Protein AF-A0A926BDX4-F1 (afdb_monomer_lite)

Structure (mmCIF, N/CA/C/O backbone):
data_AF-A0A926BDX4-F1
#
_entry.id   AF-A0A926BDX4-F1
#
loop_
_atom_site.group_PDB
_atom_site.id
_atom_site.type_symbol
_atom_site.label_atom_id
_atom_site.label_alt_id
_atom_site.label_comp_id
_atom_site.label_asym_id
_atom_site.label_entity_id
_atom_site.label_seq_id
_atom_site.pdbx_PDB_ins_code
_atom_site.Cartn_x
_atom_site.Cartn_y
_atom_site.Cartn_z
_atom_site.occupancy
_atom_site.B_iso_or_equiv
_atom_site.auth_seq_id
_atom_site.auth_comp_id
_atom_site.auth_asym_id
_atom_site.auth_atom_id
_atom_site.pdbx_PDB_model_num
ATOM 1 N N . MET A 1 1 ? -42.728 -3.384 93.449 1.00 41.41 1 MET A N 1
ATOM 2 C CA . MET A 1 1 ? -43.850 -4.292 93.779 1.00 41.41 1 MET A CA 1
ATOM 3 C C . MET A 1 1 ? -44.654 -4.574 92.525 1.00 41.41 1 MET A C 1
ATOM 5 O O . MET A 1 1 ? -44.941 -3.649 91.774 1.00 41.41 1 MET A O 1
ATOM 9 N N . ASN A 1 2 ? -44.884 -5.856 92.262 1.00 43.78 2 ASN A N 1
ATOM 10 C CA . ASN A 1 2 ? -45.072 -6.422 90.931 1.00 43.78 2 ASN A CA 1
ATOM 11 C C . ASN A 1 2 ? -46.512 -6.230 90.415 1.00 43.78 2 ASN A C 1
ATOM 13 O O . ASN A 1 2 ? -47.463 -6.588 91.103 1.00 43.78 2 ASN A O 1
ATOM 17 N N . LYS A 1 3 ? -46.680 -5.626 89.233 1.00 53.75 3 LYS A N 1
ATOM 18 C CA . LYS A 1 3 ? -47.992 -5.243 88.667 1.00 53.75 3 LYS A CA 1
ATOM 19 C C . LYS A 1 3 ? -48.786 -6.449 88.152 1.00 53.75 3 LYS A C 1
ATOM 21 O O . LYS A 1 3 ? -50.012 -6.423 88.200 1.00 53.75 3 LYS A O 1
ATOM 26 N N . ASP A 1 4 ? -48.085 -7.515 87.779 1.00 55.66 4 ASP A N 1
ATOM 27 C CA . ASP A 1 4 ? -48.670 -8.806 87.398 1.00 55.66 4 ASP A CA 1
ATOM 28 C C . ASP A 1 4 ? -49.326 -9.508 88.593 1.00 55.66 4 ASP A C 1
ATOM 30 O O . ASP A 1 4 ? -50.316 -10.217 88.442 1.00 55.66 4 ASP A O 1
ATOM 34 N N . SER A 1 5 ? -48.853 -9.208 89.808 1.00 59.94 5 SER A N 1
ATOM 35 C CA . SER A 1 5 ? -49.383 -9.772 91.049 1.00 59.94 5 SER A CA 1
ATOM 36 C C . SER A 1 5 ? -50.842 -9.395 91.308 1.00 59.94 5 SER A C 1
ATOM 38 O O . SER A 1 5 ? -51.538 -10.179 91.935 1.00 59.94 5 SER A O 1
ATOM 40 N N . LYS A 1 6 ? -51.313 -8.225 90.843 1.00 63.16 6 LYS A N 1
ATOM 41 C CA . LYS A 1 6 ? -52.677 -7.735 91.121 1.00 63.16 6 LYS A CA 1
ATOM 42 C C . LYS A 1 6 ? -53.738 -8.276 90.159 1.00 63.16 6 LYS A C 1
ATOM 44 O O . LYS A 1 6 ? -54.860 -8.506 90.584 1.00 63.16 6 LYS A O 1
ATOM 49 N N . SER A 1 7 ? -53.400 -8.505 88.885 1.00 62.12 7 SER A N 1
ATOM 50 C CA . SER A 1 7 ? -54.329 -9.148 87.932 1.00 62.12 7 SER A CA 1
ATOM 51 C C . SER A 1 7 ? -54.558 -10.616 88.304 1.00 62.12 7 SER A C 1
ATOM 53 O O . SER A 1 7 ? -55.679 -11.114 88.271 1.00 62.12 7 SER A O 1
ATOM 55 N N . ILE A 1 8 ? -53.470 -11.291 88.696 1.00 68.00 8 ILE A N 1
ATOM 56 C CA . ILE A 1 8 ? -53.494 -12.654 89.236 1.00 68.00 8 ILE A CA 1
ATOM 57 C C . ILE A 1 8 ? -54.313 -12.689 90.535 1.00 68.00 8 ILE A C 1
ATOM 59 O O . ILE A 1 8 ? -55.028 -13.652 90.784 1.00 68.00 8 ILE A O 1
ATOM 63 N N . GLU A 1 9 ? -54.277 -11.615 91.328 1.00 72.94 9 GLU A N 1
ATOM 64 C CA . GLU A 1 9 ? -55.068 -11.484 92.551 1.00 72.94 9 GLU A CA 1
ATOM 65 C C . GLU A 1 9 ? -56.576 -11.338 92.285 1.00 72.94 9 GLU A C 1
ATOM 67 O O . GLU A 1 9 ? -57.343 -11.988 92.983 1.00 72.94 9 GLU A O 1
ATOM 72 N N . THR A 1 10 ? -57.019 -10.571 91.277 1.00 80.94 10 THR A N 1
ATOM 73 C CA . THR A 1 10 ? -58.453 -10.459 90.922 1.00 80.94 10 THR A CA 1
ATOM 74 C C . THR A 1 10 ? -59.032 -11.795 90.460 1.00 80.94 10 THR A C 1
ATOM 76 O O . THR A 1 10 ? -60.102 -12.191 90.922 1.00 80.94 10 THR A O 1
ATOM 79 N N . LEU A 1 11 ? -58.321 -12.502 89.574 1.00 80.69 11 LEU A N 1
ATOM 80 C CA . LEU A 1 11 ? -58.726 -13.831 89.106 1.00 80.69 11 LEU A CA 1
ATOM 81 C C . LEU A 1 11 ? -58.718 -14.837 90.260 1.00 80.69 11 LEU A C 1
ATOM 83 O O . LEU A 1 11 ? -59.715 -15.503 90.482 1.00 80.69 11 LEU A O 1
ATOM 87 N N . SER A 1 12 ? -57.678 -14.831 91.094 1.00 82.12 12 SER A N 1
ATOM 88 C CA . SER A 1 12 ? -57.632 -15.691 92.278 1.00 82.12 12 SER A CA 1
ATOM 89 C C . SER A 1 12 ? -58.748 -15.387 93.284 1.00 82.12 12 SER A C 1
ATOM 91 O O . SER A 1 12 ? -59.255 -16.300 93.925 1.00 82.12 12 SER A O 1
ATOM 93 N N . THR A 1 13 ? -59.167 -14.126 93.436 1.00 83.44 13 THR A N 1
ATOM 94 C CA . THR A 1 13 ? -60.315 -13.777 94.291 1.00 83.44 13 THR A CA 1
ATOM 95 C C . THR A 1 13 ? -61.655 -14.160 93.683 1.00 83.44 13 THR A C 1
ATOM 97 O O . THR A 1 13 ? -62.594 -14.412 94.432 1.00 83.44 13 THR A O 1
ATOM 100 N N . LEU A 1 14 ? -61.744 -14.217 92.353 1.00 83.62 14 LEU A N 1
ATOM 101 C CA . LEU A 1 14 ? -62.904 -14.755 91.651 1.00 83.62 14 LEU A CA 1
ATOM 102 C C . LEU A 1 14 ? -62.973 -16.276 91.831 1.00 83.62 14 LEU A C 1
ATOM 104 O O . LEU A 1 14 ? -64.026 -16.769 92.218 1.00 83.62 14 LEU A O 1
ATOM 108 N N . ASP A 1 15 ? -61.846 -16.977 91.693 1.00 85.88 15 ASP A N 1
ATOM 109 C CA . ASP A 1 15 ? -61.739 -18.420 91.948 1.00 85.88 15 ASP A CA 1
ATOM 110 C C . ASP A 1 15 ? -62.083 -18.759 93.415 1.00 85.88 15 ASP A C 1
ATOM 112 O O . ASP A 1 15 ? -62.778 -19.731 93.700 1.00 85.88 15 ASP A O 1
ATOM 116 N N . GLN A 1 16 ? -61.642 -17.930 94.372 1.00 83.81 16 GLN A N 1
ATOM 117 C CA . GLN A 1 16 ? -61.995 -18.066 95.795 1.00 83.81 16 GLN A CA 1
ATOM 118 C C . GLN A 1 16 ? -63.484 -17.792 96.059 1.00 83.81 16 GLN A C 1
ATOM 120 O O . GLN A 1 16 ? -64.082 -18.448 96.909 1.00 83.81 16 GLN A O 1
ATOM 125 N N . LEU A 1 17 ? -64.091 -16.835 95.347 1.00 84.56 17 LEU A N 1
ATOM 126 C CA . LEU A 1 17 ? -65.526 -16.549 95.443 1.00 84.56 17 LEU A CA 1
ATOM 127 C C . LEU A 1 17 ? -66.358 -17.709 94.885 1.00 84.56 17 LEU A C 1
ATOM 129 O O . LEU A 1 17 ? -67.375 -18.074 95.472 1.00 84.56 17 LEU A O 1
ATOM 133 N N . GLU A 1 18 ? -65.921 -18.283 93.766 1.00 80.75 18 GLU A N 1
ATOM 134 C CA . GLU A 1 18 ? -66.536 -19.452 93.141 1.00 80.75 18 GLU A CA 1
ATOM 135 C C . GLU A 1 18 ? -66.449 -20.674 94.064 1.00 80.75 18 GLU A C 1
ATOM 137 O O . GLU A 1 18 ? -67.475 -21.283 94.359 1.00 80.75 18 GLU A O 1
ATOM 142 N N . ALA A 1 19 ? -65.278 -20.948 94.648 1.00 84.19 19 ALA A N 1
ATOM 143 C CA . ALA A 1 19 ? -65.099 -22.026 95.622 1.00 84.19 19 ALA A CA 1
ATOM 144 C C . ALA A 1 19 ? -65.977 -21.855 96.881 1.00 84.19 19 ALA A C 1
ATOM 146 O O . ALA A 1 19 ? -66.565 -22.824 97.364 1.00 84.19 19 ALA A O 1
ATOM 147 N N . LEU A 1 20 ? -66.124 -20.624 97.394 1.00 81.75 20 LEU A N 1
ATOM 148 C CA . LEU A 1 20 ? -66.996 -20.320 98.538 1.00 81.75 20 LEU A CA 1
ATOM 149 C C . LEU A 1 20 ? -68.480 -20.594 98.224 1.00 81.75 20 LEU A C 1
ATOM 151 O O . LEU A 1 20 ? -69.236 -21.034 99.095 1.00 81.75 20 LEU A O 1
ATOM 155 N N . LEU A 1 21 ? -68.906 -20.339 96.983 1.00 75.94 21 LEU A N 1
ATOM 156 C CA . LEU A 1 21 ? -70.254 -20.656 96.509 1.00 75.94 21 LEU A CA 1
ATOM 157 C C . LEU A 1 21 ? -70.449 -22.167 96.318 1.00 75.94 21 LEU A C 1
ATOM 159 O O . LEU A 1 21 ? -71.492 -22.690 96.717 1.00 75.94 21 LEU A O 1
ATOM 163 N N . GLU A 1 22 ? -69.459 -22.871 95.767 1.00 78.06 22 GLU A N 1
ATOM 164 C CA . GLU A 1 22 ? -69.488 -24.327 95.572 1.00 78.06 22 GLU A CA 1
ATOM 165 C C . GLU A 1 22 ? -69.523 -25.114 96.895 1.00 78.06 22 GLU A C 1
ATOM 167 O O . GLU A 1 22 ? -70.214 -26.130 96.993 1.00 78.06 22 GLU A O 1
ATOM 172 N N . GLU A 1 23 ? -68.826 -24.649 97.937 1.00 74.06 23 GLU A N 1
ATOM 173 C CA . GLU A 1 23 ? -68.790 -25.306 99.254 1.00 74.06 23 GLU A CA 1
ATOM 174 C C . GLU A 1 23 ? -70.073 -25.067 100.084 1.00 74.06 23 GLU A C 1
ATOM 176 O O . GLU A 1 23 ? -70.343 -25.762 101.074 1.00 74.06 23 GLU A O 1
ATOM 181 N N . SER A 1 24 ? -70.917 -24.117 99.668 1.00 69.25 24 SER A N 1
ATOM 182 C CA . SER A 1 24 ? -72.140 -23.762 100.386 1.00 69.25 24 SER A CA 1
ATOM 183 C C . SER A 1 24 ? -73.206 -24.870 100.301 1.00 69.25 24 SER A C 1
ATOM 185 O O . SER A 1 24 ? -73.803 -25.155 99.263 1.00 69.25 24 SER A O 1
ATOM 187 N N . LYS A 1 25 ? -73.484 -25.526 101.436 1.00 66.94 25 LYS A N 1
ATOM 188 C CA . LYS A 1 25 ? -74.524 -26.565 101.524 1.00 66.94 25 LYS A CA 1
ATOM 189 C C . LYS A 1 25 ? -75.889 -25.943 101.847 1.00 66.94 25 LYS A C 1
ATOM 191 O O . LYS A 1 25 ? -75.989 -25.192 102.823 1.00 66.94 25 LYS A O 1
ATOM 196 N N . PRO A 1 26 ? -76.960 -26.268 101.099 1.00 59.84 26 PRO A N 1
ATOM 197 C CA . PRO A 1 26 ? -78.296 -25.778 101.409 1.00 59.84 26 PRO A CA 1
ATOM 198 C C . PRO A 1 26 ? -78.817 -26.437 102.689 1.00 59.84 26 PRO A C 1
ATOM 200 O O . PRO A 1 26 ? -78.861 -27.662 102.808 1.00 59.84 26 PRO A O 1
ATOM 203 N N . ILE A 1 27 ? -79.242 -25.621 103.650 1.00 56.84 27 ILE A N 1
ATOM 204 C CA . ILE A 1 27 ? -79.877 -26.066 104.890 1.00 56.84 27 ILE A CA 1
ATOM 205 C C . ILE A 1 27 ? -81.297 -25.493 104.897 1.00 56.84 27 ILE A C 1
ATOM 207 O O . ILE A 1 27 ? -81.491 -24.283 104.885 1.00 56.84 27 ILE A O 1
ATOM 211 N N . PHE A 1 28 ? -82.303 -26.376 104.871 1.00 53.31 28 PHE A N 1
ATOM 212 C CA . PHE A 1 28 ? -83.731 -26.017 104.810 1.00 53.31 28 PHE A CA 1
ATOM 213 C C . PHE A 1 28 ? -84.119 -25.083 103.644 1.00 53.31 28 PHE A C 1
ATOM 215 O O . PHE A 1 28 ? -84.976 -24.219 103.789 1.00 53.31 28 PHE A O 1
ATOM 222 N N . GLY A 1 29 ? -83.511 -25.269 102.467 1.00 60.84 29 GLY A N 1
ATOM 223 C CA . GLY A 1 29 ? -83.804 -24.475 101.263 1.00 60.84 29 GLY A CA 1
ATOM 224 C C . GLY A 1 29 ? -83.107 -23.111 101.217 1.00 60.84 29 GLY A C 1
ATOM 225 O O . GLY A 1 29 ? -83.274 -22.385 100.243 1.00 60.84 29 GLY A O 1
ATOM 226 N N . TRP A 1 30 ? -82.309 -22.787 102.239 1.00 55.56 30 TRP A N 1
ATOM 227 C CA . TRP A 1 30 ? -81.511 -21.568 102.324 1.00 55.56 30 TRP A CA 1
ATOM 228 C C . TRP A 1 30 ? -80.032 -21.955 102.295 1.00 55.56 30 TRP A C 1
ATOM 230 O O . TRP A 1 30 ? -79.589 -22.841 103.031 1.00 55.56 30 TRP A O 1
ATOM 240 N N . PHE A 1 31 ? -79.260 -21.330 101.411 1.00 64.31 31 PHE A N 1
ATOM 241 C CA . PHE A 1 31 ? -77.815 -21.533 101.373 1.00 64.31 31 PHE A CA 1
ATOM 242 C C . PHE A 1 31 ? -77.195 -20.891 102.607 1.00 64.31 31 PHE A C 1
ATOM 244 O O . PHE A 1 31 ? -77.466 -19.731 102.909 1.00 64.31 31 PHE A O 1
ATOM 251 N N . ARG A 1 32 ? -76.391 -21.663 103.340 1.00 63.44 32 ARG A N 1
ATOM 252 C CA . ARG A 1 32 ? -75.688 -21.173 104.522 1.00 63.44 32 ARG A CA 1
ATOM 253 C C . ARG A 1 32 ? -74.219 -21.002 104.156 1.00 63.44 32 ARG A C 1
ATOM 255 O O . ARG A 1 32 ? -73.460 -21.966 104.203 1.00 63.44 32 ARG 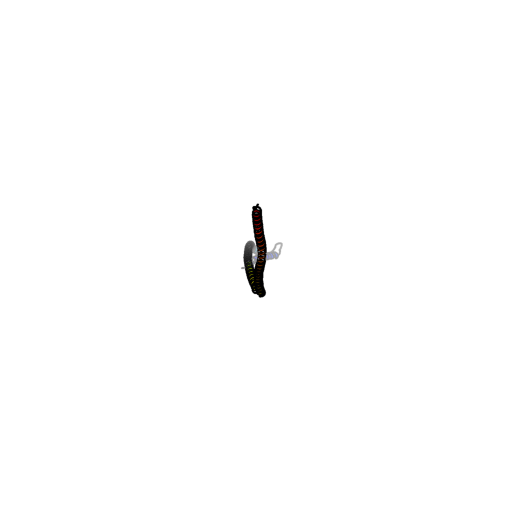A O 1
ATOM 262 N N . PHE A 1 33 ? -73.844 -19.793 103.766 1.00 71.94 33 PHE A N 1
ATOM 263 C CA . PHE A 1 33 ? -72.459 -19.408 103.512 1.00 71.94 33 PHE A CA 1
ATOM 264 C C . PHE A 1 33 ? -72.065 -18.249 104.423 1.00 71.94 33 PHE A C 1
ATOM 266 O O . PHE A 1 33 ? -72.899 -17.659 105.112 1.00 71.94 33 PHE A O 1
ATOM 273 N N . ASN A 1 34 ? -70.765 -17.978 104.489 1.00 79.50 34 ASN A N 1
ATOM 274 C CA . ASN A 1 34 ? -70.259 -16.828 105.210 1.00 79.50 34 ASN A CA 1
ATOM 275 C C . ASN A 1 34 ? -70.522 -15.576 104.365 1.00 79.50 34 ASN A C 1
ATOM 277 O O . ASN A 1 34 ? -69.720 -15.226 103.499 1.00 79.50 34 ASN A O 1
ATOM 281 N N . ASP A 1 35 ? -71.670 -14.936 104.599 1.00 77.25 35 ASP A N 1
ATOM 282 C CA . ASP A 1 35 ? -72.071 -13.709 103.907 1.00 77.25 35 ASP A CA 1
ATOM 283 C C . ASP A 1 35 ? -70.969 -12.642 103.988 1.00 77.25 35 ASP A C 1
ATOM 285 O O . ASP A 1 35 ? -70.705 -11.944 103.013 1.00 77.25 35 ASP A O 1
ATOM 289 N N . GLU A 1 36 ? -70.273 -12.547 105.124 1.00 78.56 36 GLU A N 1
ATOM 290 C CA . GLU A 1 36 ? -69.202 -11.574 105.341 1.00 78.56 36 GLU A CA 1
ATOM 291 C C . GLU A 1 36 ? -67.998 -11.835 104.423 1.00 78.56 36 GLU A C 1
ATOM 293 O O . GLU A 1 36 ? -67.508 -10.917 103.768 1.00 78.56 36 GLU A O 1
ATOM 298 N N . GLU A 1 37 ? -67.575 -13.092 104.282 1.00 81.25 37 GLU A N 1
ATOM 299 C CA . GLU A 1 37 ? -66.488 -13.502 103.382 1.00 81.25 37 GLU A CA 1
ATOM 300 C C . GLU A 1 37 ? -66.873 -13.382 101.901 1.00 81.25 37 GLU A C 1
ATOM 302 O O . GLU A 1 37 ? -66.088 -12.876 101.096 1.00 81.25 37 GLU A O 1
ATOM 307 N N . PHE A 1 38 ? -68.113 -13.736 101.552 1.00 83.62 38 PHE A N 1
ATOM 308 C CA . PHE A 1 38 ? -68.665 -13.552 100.210 1.00 83.62 38 PHE A CA 1
ATOM 309 C C . PHE A 1 38 ? -68.673 -12.072 99.808 1.00 83.62 38 PHE A C 1
ATOM 311 O O . PHE A 1 38 ? -68.133 -11.698 98.763 1.00 83.62 38 PHE A O 1
ATOM 318 N N . TYR A 1 39 ? -69.229 -11.199 100.656 1.00 84.75 39 TYR A N 1
ATOM 319 C CA . TYR A 1 39 ? -69.239 -9.760 100.404 1.00 84.75 39 TYR A CA 1
ATOM 320 C C . TYR A 1 39 ? -67.824 -9.179 100.381 1.00 84.75 39 TYR A C 1
ATOM 322 O O . TYR A 1 39 ? -67.559 -8.296 99.566 1.00 84.75 39 TYR A O 1
ATOM 330 N N . MET A 1 40 ? -66.897 -9.664 101.213 1.00 85.62 40 MET A N 1
ATOM 331 C CA . MET A 1 40 ? -65.489 -9.259 101.148 1.00 85.62 40 MET A CA 1
ATOM 332 C C . MET A 1 40 ? -64.846 -9.613 99.801 1.00 85.62 40 MET A C 1
ATOM 334 O O . MET A 1 40 ? -64.217 -8.742 99.198 1.00 85.62 40 MET A O 1
ATOM 338 N N . LEU A 1 41 ? -65.026 -10.838 99.299 1.00 86.94 41 LEU A N 1
ATOM 339 C CA . LEU A 1 41 ? -64.485 -11.281 98.008 1.00 86.94 41 LEU A CA 1
ATOM 340 C C . LEU A 1 41 ? -65.113 -10.518 96.830 1.00 86.94 41 LEU A C 1
ATOM 342 O O . LEU A 1 41 ? -64.385 -10.000 95.982 1.00 86.94 41 LEU A O 1
ATOM 346 N N . VAL A 1 42 ? -66.439 -10.334 96.818 1.00 86.56 42 VAL A N 1
ATOM 347 C CA . VAL A 1 42 ? -67.133 -9.501 95.816 1.00 86.56 42 VAL A CA 1
ATOM 348 C C . VAL A 1 42 ? -66.639 -8.055 95.861 1.00 86.56 42 VAL A C 1
ATOM 350 O O . VAL A 1 42 ? -66.377 -7.463 94.815 1.00 86.56 42 VAL A O 1
ATOM 353 N N . ASN A 1 43 ? -66.477 -7.471 97.051 1.00 86.31 43 ASN A N 1
ATOM 354 C CA . ASN A 1 43 ? -65.946 -6.115 97.199 1.00 86.31 43 ASN A CA 1
ATOM 355 C C . ASN A 1 43 ? -64.487 -6.022 96.744 1.00 86.31 43 ASN A C 1
ATOM 357 O O . ASN A 1 43 ? -64.111 -5.022 96.135 1.00 86.31 43 ASN A O 1
ATOM 361 N N . LYS A 1 44 ? -63.682 -7.064 96.978 1.00 86.12 44 LYS A N 1
ATOM 362 C CA . LYS A 1 44 ? -62.296 -7.146 96.511 1.00 86.12 44 LYS A CA 1
ATOM 363 C C . LYS A 1 44 ? -62.225 -7.195 94.982 1.00 86.12 44 LYS A C 1
ATOM 365 O O . LYS A 1 44 ? -61.515 -6.377 94.403 1.00 86.12 44 LYS A O 1
ATOM 370 N N . ILE A 1 45 ? -63.040 -8.031 94.332 1.00 87.88 45 ILE A N 1
ATOM 371 C CA . ILE A 1 45 ? -63.181 -8.075 92.865 1.00 87.88 45 ILE A CA 1
ATOM 372 C C . ILE A 1 45 ? -63.686 -6.731 92.334 1.00 87.88 45 ILE A C 1
ATOM 374 O O . ILE A 1 45 ? -63.139 -6.191 91.379 1.00 87.88 45 ILE A O 1
ATOM 378 N N . ARG A 1 46 ? -64.705 -6.137 92.964 1.00 85.44 46 ARG A N 1
ATOM 379 C CA . ARG A 1 46 ? -65.257 -4.834 92.559 1.00 85.44 46 ARG A CA 1
ATOM 380 C C . ARG A 1 46 ? -64.237 -3.704 92.689 1.00 85.44 46 ARG A C 1
ATOM 382 O O . ARG A 1 46 ? -64.284 -2.757 91.907 1.00 85.44 46 ARG A O 1
ATOM 389 N N . ALA A 1 47 ? -63.333 -3.798 93.662 1.00 86.00 47 ALA A N 1
ATOM 390 C CA . ALA A 1 47 ? -62.258 -2.841 93.864 1.00 86.00 47 ALA A CA 1
ATOM 391 C C . ALA A 1 47 ? -61.113 -3.018 92.853 1.00 86.00 47 ALA A C 1
ATOM 393 O O . ALA A 1 47 ? -60.549 -2.017 92.418 1.00 86.00 47 ALA A O 1
ATOM 394 N N . SER A 1 48 ? -60.775 -4.251 92.456 1.00 84.88 48 SER A N 1
ATOM 395 C CA . SER A 1 48 ? -59.626 -4.530 91.581 1.00 84.88 48 SER A CA 1
ATOM 396 C C . SER A 1 48 ? -59.967 -4.627 90.084 1.00 84.88 48 SER A C 1
ATOM 398 O O . SER A 1 48 ? -59.194 -4.158 89.249 1.00 84.88 48 SER A O 1
ATOM 400 N N . LEU A 1 49 ? -61.146 -5.137 89.714 1.00 86.25 49 LEU A N 1
ATOM 401 C CA . LEU A 1 49 ? -61.589 -5.326 88.323 1.00 86.25 49 LEU A CA 1
ATOM 402 C C . LEU A 1 49 ? -61.557 -4.045 87.457 1.00 86.25 49 LEU A C 1
ATOM 404 O O . LEU A 1 49 ? -61.105 -4.124 86.310 1.00 86.25 49 LEU A O 1
ATOM 408 N N . PRO A 1 50 ? -61.981 -2.854 87.938 1.00 88.06 50 PRO A N 1
ATOM 409 C CA . PRO A 1 50 ? -61.907 -1.626 87.142 1.00 88.06 50 PRO A CA 1
ATOM 410 C C . PRO A 1 50 ? -60.474 -1.271 86.741 1.00 88.06 50 PRO A C 1
ATOM 412 O O . PRO A 1 50 ? -60.234 -0.780 85.635 1.00 88.06 50 PRO A O 1
ATOM 415 N N . ASP A 1 51 ? -59.513 -1.524 87.627 1.00 86.56 51 ASP A N 1
ATOM 416 C CA . ASP A 1 51 ? -58.107 -1.262 87.352 1.00 86.56 51 ASP A CA 1
ATOM 417 C C . ASP A 1 51 ? -57.538 -2.269 86.351 1.00 86.56 51 ASP A C 1
ATOM 419 O O . ASP A 1 51 ? -56.675 -1.905 85.551 1.00 86.56 51 ASP A O 1
ATOM 423 N N . ASP A 1 52 ? -58.019 -3.510 86.346 1.00 85.00 52 ASP A N 1
ATOM 424 C CA . ASP A 1 52 ? -57.618 -4.554 85.397 1.00 85.00 52 ASP A CA 1
ATOM 425 C C . ASP A 1 52 ? -58.151 -4.256 83.989 1.00 85.00 52 ASP A C 1
ATOM 427 O O . ASP A 1 52 ? -57.387 -4.266 83.022 1.00 85.00 52 ASP A O 1
ATOM 431 N N . LEU A 1 53 ? -59.425 -3.864 83.879 1.00 87.56 53 LEU A N 1
ATOM 432 C CA . LEU A 1 53 ? -60.033 -3.419 82.619 1.00 87.56 53 LEU A CA 1
ATOM 433 C C . LEU A 1 53 ? -59.347 -2.163 82.062 1.00 87.56 53 LEU A C 1
ATOM 435 O O . LEU A 1 53 ? -59.058 -2.093 80.867 1.00 87.56 53 LEU A O 1
ATOM 439 N N . ARG A 1 54 ? -59.004 -1.188 82.918 1.00 88.31 54 ARG A N 1
ATOM 440 C CA . ARG A 1 54 ? -58.200 -0.019 82.513 1.00 88.31 54 ARG A CA 1
ATOM 441 C C . ARG A 1 54 ? -56.820 -0.421 81.994 1.00 88.31 54 ARG A C 1
ATOM 443 O O . ARG A 1 54 ? -56.317 0.220 81.072 1.00 88.31 54 ARG A O 1
ATOM 450 N N . ARG A 1 55 ? -56.184 -1.444 82.579 1.00 86.44 55 ARG A N 1
ATOM 451 C CA . ARG A 1 55 ? -54.889 -1.959 82.102 1.00 86.44 55 ARG A CA 1
ATOM 452 C C . ARG A 1 55 ? -55.027 -2.635 80.746 1.00 86.44 55 ARG A C 1
ATOM 454 O O . ARG A 1 55 ? -54.263 -2.292 79.851 1.00 86.44 55 ARG A O 1
ATOM 461 N N . ALA A 1 56 ? -56.008 -3.519 80.581 1.00 88.69 56 ALA A N 1
ATOM 462 C CA . ALA A 1 56 ? -56.282 -4.172 79.304 1.00 88.69 56 ALA A CA 1
ATOM 463 C C . ALA A 1 56 ? -56.557 -3.142 78.195 1.00 88.69 56 ALA A C 1
ATOM 465 O O . ALA A 1 56 ? -55.945 -3.214 77.135 1.00 88.69 56 ALA A O 1
ATOM 466 N N . GLY A 1 57 ? -57.375 -2.120 78.478 1.00 90.44 57 GLY A N 1
ATOM 467 C CA . GLY A 1 57 ? -57.638 -1.022 77.543 1.00 90.44 57 GLY A CA 1
ATOM 468 C C . GLY A 1 57 ? -56.381 -0.230 77.166 1.00 90.44 57 GLY A C 1
ATOM 469 O O . GLY A 1 57 ? -56.160 0.040 75.991 1.00 90.44 57 GLY A O 1
ATOM 470 N N . LYS A 1 58 ? -55.505 0.081 78.134 1.00 92.44 58 LYS A N 1
ATOM 471 C CA . LYS A 1 58 ? -54.210 0.734 77.859 1.00 92.44 58 LYS A CA 1
ATOM 472 C C . LYS A 1 58 ? -53.275 -0.141 77.027 1.00 92.44 58 LYS A C 1
ATOM 474 O O . LYS A 1 58 ? -52.573 0.378 76.171 1.00 92.44 58 LYS A O 1
ATOM 479 N N . ILE A 1 59 ? -53.240 -1.448 77.278 1.00 92.12 59 ILE A N 1
ATOM 480 C CA . ILE A 1 59 ? -52.422 -2.386 76.499 1.00 92.12 59 ILE A CA 1
ATOM 481 C C . ILE A 1 59 ? -52.952 -2.483 75.068 1.00 92.12 59 ILE A C 1
ATOM 483 O O . ILE A 1 59 ? -52.155 -2.403 74.140 1.00 92.12 59 ILE A O 1
ATOM 487 N N . ALA A 1 60 ? -54.270 -2.591 74.886 1.00 91.31 60 ALA A N 1
ATOM 488 C CA . ALA A 1 60 ? -54.899 -2.611 73.569 1.00 91.31 60 ALA A CA 1
ATOM 489 C C . ALA A 1 60 ? -54.604 -1.321 72.791 1.00 91.31 60 ALA A C 1
ATOM 491 O O . ALA A 1 60 ? -54.084 -1.388 71.683 1.00 91.31 60 ALA A O 1
ATOM 492 N N . GLN A 1 61 ? -54.806 -0.156 73.416 1.00 94.12 61 GLN A N 1
ATOM 493 C CA . GLN A 1 61 ? -54.484 1.143 72.821 1.00 94.12 61 GLN A CA 1
ATOM 494 C C . GLN A 1 61 ? -52.994 1.260 72.460 1.00 94.12 61 GLN A C 1
ATOM 496 O O . GLN A 1 61 ? -52.649 1.684 71.359 1.00 94.12 61 GLN A O 1
ATOM 501 N N . ASN A 1 62 ? -52.099 0.858 73.367 1.00 95.19 62 ASN A N 1
ATOM 502 C CA . ASN A 1 62 ? -50.661 0.859 73.102 1.00 95.19 62 ASN A CA 1
ATOM 503 C C . ASN A 1 62 ? -50.307 -0.094 71.954 1.00 95.19 62 ASN A C 1
ATOM 505 O O . ASN A 1 62 ? -49.453 0.230 71.135 1.00 95.19 62 ASN A O 1
ATOM 509 N N . SER A 1 63 ? -50.955 -1.257 71.877 1.00 94.62 63 SER A N 1
ATOM 510 C CA . SER A 1 63 ? -50.732 -2.230 70.811 1.00 94.62 63 SER A CA 1
ATOM 511 C C . SER A 1 63 ? -51.222 -1.709 69.462 1.00 94.62 63 SER A C 1
ATOM 513 O O . SER A 1 63 ? -50.503 -1.853 68.479 1.00 94.62 63 SER A O 1
ATOM 515 N N . GLU A 1 64 ? -52.392 -1.074 69.405 1.00 94.19 64 GLU A N 1
ATOM 516 C CA . GLU A 1 64 ? -52.894 -0.407 68.198 1.00 94.19 64 GLU A CA 1
ATOM 517 C C . GLU A 1 64 ? -51.928 0.682 67.730 1.00 94.19 64 GLU A C 1
ATOM 519 O O . GLU A 1 64 ? -51.590 0.750 66.547 1.00 94.19 64 GLU A O 1
ATOM 524 N N . GLN A 1 65 ? -51.409 1.484 68.662 1.00 96.12 65 GLN A N 1
ATOM 525 C CA . GLN A 1 65 ? -50.429 2.518 68.349 1.00 96.12 65 GLN A CA 1
ATOM 526 C C . GLN A 1 65 ? -49.110 1.926 67.832 1.00 96.12 65 GLN A C 1
ATOM 528 O O . GLN A 1 65 ? -48.568 2.422 66.846 1.00 96.12 65 GLN A O 1
ATOM 533 N N . ILE A 1 66 ? -48.607 0.847 68.443 1.00 96.69 66 ILE A N 1
ATOM 534 C CA . ILE A 1 66 ? -47.408 0.137 67.971 1.00 96.69 66 ILE A CA 1
ATOM 535 C C . ILE A 1 66 ? -47.627 -0.403 66.556 1.00 96.69 66 ILE A C 1
ATOM 537 O O . ILE A 1 66 ? -46.772 -0.199 65.700 1.00 96.69 66 ILE A O 1
ATOM 541 N N . MET A 1 67 ? -48.766 -1.045 66.285 1.00 95.88 67 MET A N 1
ATOM 542 C CA . MET A 1 67 ? -49.064 -1.611 64.965 1.00 95.88 67 MET A CA 1
ATOM 543 C C . MET A 1 67 ? -49.227 -0.521 63.902 1.00 95.88 67 MET A C 1
ATOM 545 O O . MET A 1 67 ? -48.705 -0.661 62.798 1.00 95.88 67 MET A O 1
ATOM 549 N N . SER A 1 68 ? -49.885 0.590 64.242 1.00 96.19 68 SER A N 1
ATOM 550 C CA . SER A 1 68 ? -50.003 1.756 63.362 1.00 96.19 68 SER A CA 1
ATOM 551 C C . SER A 1 68 ? -48.634 2.355 63.037 1.00 96.19 68 SER A C 1
ATOM 553 O O . SER A 1 68 ? -48.337 2.628 61.874 1.00 96.19 68 SER A O 1
ATOM 555 N N . ASN A 1 69 ? -47.784 2.536 64.052 1.00 97.00 69 ASN A N 1
ATOM 556 C CA . ASN A 1 69 ? -46.430 3.051 63.868 1.00 97.00 69 ASN A CA 1
ATOM 557 C C . ASN A 1 69 ? -45.593 2.096 63.011 1.00 97.00 69 ASN A C 1
ATOM 559 O O . ASN A 1 69 ? -44.994 2.536 62.037 1.00 97.00 69 ASN A O 1
ATOM 563 N N . ALA A 1 70 ? -45.622 0.794 63.308 1.00 96.75 70 ALA A N 1
ATOM 564 C CA . ALA A 1 70 ? -44.901 -0.222 62.550 1.00 96.75 70 ALA A CA 1
ATOM 565 C C . ALA A 1 70 ? -45.361 -0.290 61.086 1.00 96.75 70 ALA A C 1
ATOM 567 O O . ALA A 1 70 ? -44.536 -0.437 60.188 1.00 96.75 70 ALA A O 1
ATOM 568 N N . HIS A 1 71 ? -46.663 -0.150 60.821 1.00 96.12 71 HIS A N 1
ATOM 569 C CA . HIS A 1 71 ? -47.191 -0.143 59.457 1.00 96.12 71 HIS A CA 1
ATOM 570 C C . HIS A 1 71 ? -46.779 1.115 58.681 1.00 96.12 71 HIS A C 1
ATOM 572 O O . HIS A 1 71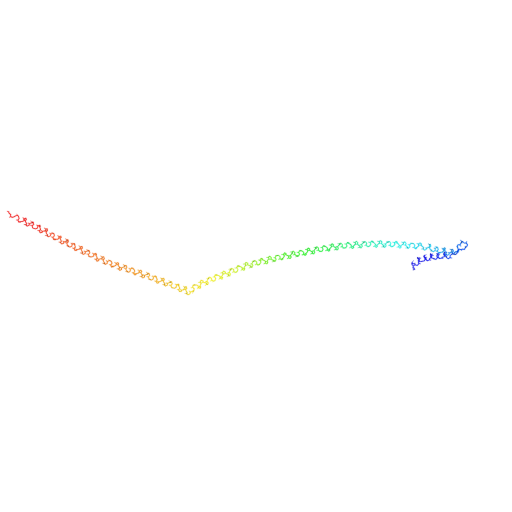 ? -46.372 1.027 57.519 1.00 96.12 71 HIS A O 1
ATOM 578 N N . SER A 1 72 ? -46.844 2.279 59.331 1.00 96.81 72 SER A N 1
ATOM 579 C CA . SER A 1 72 ? -46.370 3.545 58.763 1.00 96.81 72 SER A CA 1
ATOM 580 C C . SER A 1 72 ? -44.873 3.480 58.446 1.00 96.81 72 SER A C 1
ATOM 582 O O . SER A 1 72 ? -44.445 3.812 57.341 1.00 96.81 72 SER A O 1
ATOM 584 N N . GLU A 1 73 ? -44.081 2.959 59.383 1.00 97.19 73 GLU A N 1
ATOM 585 C CA . GLU A 1 73 ? -42.639 2.803 59.231 1.00 97.19 73 GLU A CA 1
ATOM 586 C C . GLU A 1 73 ? -42.292 1.809 58.118 1.00 97.19 73 GLU A C 1
ATOM 588 O O . GLU A 1 73 ? -41.490 2.134 57.246 1.00 97.19 73 GLU A O 1
ATOM 593 N N . ALA A 1 74 ? -42.966 0.658 58.047 1.00 97.38 74 ALA A N 1
ATOM 594 C CA . ALA A 1 74 ? -42.791 -0.302 56.957 1.00 97.38 74 ALA A CA 1
ATOM 595 C C . ALA A 1 74 ? -43.117 0.310 55.585 1.00 97.38 74 ALA A C 1
ATOM 597 O O . ALA A 1 74 ? -42.370 0.116 54.626 1.00 97.38 74 ALA A O 1
ATOM 598 N N . THR A 1 75 ? -44.198 1.090 55.492 1.00 97.75 75 THR A N 1
ATOM 599 C CA . THR A 1 75 ? -44.589 1.769 54.246 1.00 97.75 75 THR A CA 1
ATOM 600 C C . THR A 1 75 ? -43.550 2.812 53.835 1.00 97.75 75 THR A C 1
ATOM 602 O O . THR A 1 75 ? -43.179 2.886 52.664 1.00 97.75 75 THR A O 1
ATOM 605 N N . SER A 1 76 ? -43.027 3.575 54.797 1.00 97.75 76 SER A N 1
ATOM 606 C CA . SER A 1 76 ? -41.955 4.550 54.571 1.00 97.75 76 SER A CA 1
ATOM 607 C C . SER A 1 76 ? -40.658 3.884 54.100 1.00 97.75 76 SER A C 1
ATOM 609 O O . SER A 1 76 ? -40.042 4.336 53.131 1.00 97.75 76 SER A O 1
ATOM 611 N N . VAL A 1 77 ? -40.268 2.768 54.728 1.00 97.38 77 VAL A N 1
ATOM 612 C CA . VAL A 1 77 ? -39.081 1.986 54.347 1.00 97.38 77 VAL A CA 1
ATOM 613 C C . VAL A 1 77 ? -39.226 1.430 52.933 1.00 97.38 77 VAL A C 1
ATOM 615 O O . VAL A 1 77 ? -38.305 1.572 52.134 1.00 97.38 77 VAL A O 1
ATOM 618 N N . ILE A 1 78 ? -40.381 0.849 52.591 1.00 97.44 78 ILE A N 1
ATOM 619 C CA . ILE A 1 78 ? -40.639 0.325 51.242 1.00 97.44 78 ILE A CA 1
ATOM 620 C C . ILE A 1 78 ? -40.619 1.454 50.209 1.00 97.44 78 ILE A C 1
ATOM 622 O O . ILE A 1 78 ? -39.984 1.308 49.167 1.00 97.44 78 ILE A O 1
ATOM 626 N N . GLY A 1 79 ? -41.266 2.587 50.496 1.00 97.62 79 GLY A N 1
ATOM 627 C CA . GLY A 1 79 ? -41.275 3.742 49.597 1.00 97.62 79 GLY A CA 1
ATOM 628 C C . GLY A 1 79 ? -39.872 4.299 49.354 1.00 97.62 79 GLY A C 1
ATOM 629 O O . GLY A 1 79 ? -39.494 4.547 48.209 1.00 97.62 79 GLY A O 1
ATOM 630 N N . SER A 1 80 ? -39.072 4.415 50.416 1.00 97.62 80 SER A N 1
ATOM 631 C CA . SER A 1 80 ? -37.678 4.866 50.327 1.00 97.62 80 SER A CA 1
ATOM 632 C C . SER A 1 80 ? -36.824 3.880 49.530 1.00 97.62 80 SER A C 1
ATOM 634 O O . SER A 1 80 ? -36.137 4.284 48.598 1.00 97.62 80 SER A O 1
ATOM 636 N N . ALA A 1 81 ? -36.938 2.579 49.816 1.00 97.38 81 ALA A N 1
ATOM 637 C CA . ALA A 1 81 ? -36.221 1.535 49.088 1.00 97.38 81 ALA A CA 1
ATOM 638 C C . ALA A 1 81 ? -36.581 1.517 47.593 1.00 97.38 81 ALA A C 1
ATOM 640 O O . ALA A 1 81 ? -35.706 1.327 46.750 1.00 97.38 81 ALA A O 1
ATOM 641 N N . HIS A 1 82 ? -37.852 1.751 47.252 1.00 97.44 82 HIS A N 1
ATOM 642 C CA . HIS A 1 82 ? -38.295 1.828 45.862 1.00 97.44 82 HIS A CA 1
ATOM 643 C C . HIS A 1 82 ? -37.731 3.069 45.156 1.00 97.44 82 HIS A C 1
ATOM 645 O O . HIS A 1 82 ? -37.214 2.962 44.045 1.00 97.44 82 HIS A O 1
ATOM 651 N N . SER A 1 83 ? -37.769 4.232 45.813 1.00 97.75 83 SER A N 1
ATOM 652 C CA . SER A 1 83 ? -37.185 5.470 45.283 1.00 97.75 83 SER A CA 1
ATOM 653 C C . SER A 1 83 ? -35.671 5.351 45.089 1.00 97.75 83 SER A C 1
ATOM 655 O O . SER A 1 83 ? -35.132 5.831 44.091 1.00 97.75 83 SER A O 1
ATOM 657 N N . ASP A 1 84 ? -34.974 4.707 46.024 1.00 97.00 84 ASP A N 1
ATOM 658 C CA . ASP A 1 84 ? -33.539 4.461 45.913 1.00 97.00 84 ASP A CA 1
ATOM 659 C C . ASP A 1 84 ? -33.225 3.493 44.769 1.00 97.00 84 ASP A C 1
ATOM 661 O O . ASP A 1 84 ? -32.311 3.753 43.986 1.00 97.00 84 ASP A O 1
ATOM 665 N N . ALA A 1 85 ? -34.006 2.420 44.610 1.00 96.38 85 ALA A N 1
ATOM 666 C CA . ALA A 1 85 ? -33.844 1.476 43.507 1.00 96.38 85 ALA A CA 1
ATOM 667 C C . ALA A 1 85 ? -34.037 2.144 42.136 1.00 96.38 85 ALA A C 1
ATOM 669 O O . ALA A 1 85 ? -33.245 1.912 41.219 1.00 96.38 85 ALA A O 1
ATOM 670 N N . GLU A 1 86 ? -35.051 3.002 41.992 1.00 97.31 86 GLU A N 1
ATOM 671 C CA . GLU A 1 86 ? -35.283 3.763 40.759 1.00 97.31 86 GLU A CA 1
ATOM 672 C C . GLU A 1 86 ? -34.131 4.719 40.451 1.00 97.31 86 GLU A C 1
ATOM 674 O O . GLU A 1 86 ? -33.664 4.771 39.309 1.00 97.31 86 GLU A O 1
ATOM 679 N N . ARG A 1 87 ? -33.624 5.424 41.468 1.00 97.81 87 ARG A N 1
ATOM 680 C CA . ARG A 1 87 ? -32.464 6.309 41.330 1.00 97.81 87 ARG A CA 1
ATOM 681 C C . ARG A 1 87 ? -31.219 5.540 40.893 1.00 97.81 87 ARG A C 1
ATOM 683 O O . ARG A 1 87 ? -30.593 5.930 39.909 1.00 97.81 87 ARG A O 1
ATOM 690 N N . PHE A 1 88 ? -30.904 4.419 41.543 1.00 97.00 88 PHE A N 1
ATOM 691 C CA . PHE A 1 88 ? -29.770 3.574 41.158 1.00 97.00 88 PHE A CA 1
ATOM 692 C C . PHE A 1 88 ? -29.903 3.038 39.730 1.00 97.00 88 PHE A C 1
ATOM 694 O O . PHE A 1 88 ? -28.932 3.044 38.975 1.00 97.00 88 PHE A O 1
ATOM 701 N N . LEU A 1 89 ? -31.101 2.603 39.327 1.00 97.50 89 LEU A N 1
ATOM 702 C CA . LEU A 1 89 ? -31.354 2.145 37.960 1.00 97.50 89 LEU A CA 1
ATOM 703 C C . LEU A 1 89 ? -31.174 3.268 36.935 1.00 97.50 89 LEU A C 1
ATOM 705 O O . LEU A 1 89 ? -30.619 3.025 35.862 1.00 97.50 89 LEU A O 1
ATOM 709 N N . ALA A 1 90 ? -31.639 4.479 37.238 1.00 97.00 90 ALA A N 1
ATOM 710 C CA . ALA A 1 90 ? -31.471 5.636 36.366 1.00 97.00 90 ALA A CA 1
ATOM 711 C C . ALA A 1 90 ? -29.990 6.019 36.219 1.00 97.00 90 ALA A C 1
ATOM 713 O O . ALA A 1 90 ? -29.513 6.197 35.096 1.00 97.00 90 ALA A O 1
ATOM 714 N N . GLU A 1 91 ? -29.251 6.067 37.329 1.00 97.56 91 GLU A N 1
ATOM 715 C CA . GLU A 1 91 ? -27.810 6.335 37.344 1.00 97.56 91 GLU A CA 1
ATOM 716 C C . GLU A 1 91 ? -27.032 5.269 36.563 1.00 97.56 91 GLU A C 1
ATOM 718 O O . GLU A 1 91 ? -26.253 5.607 35.671 1.00 97.56 91 GLU A O 1
ATOM 723 N N . ALA A 1 92 ? -27.302 3.984 36.808 1.00 97.62 92 ALA A N 1
ATOM 724 C CA . ALA A 1 92 ? -26.648 2.880 36.108 1.00 97.62 92 ALA A CA 1
ATOM 725 C C . ALA A 1 92 ? -26.926 2.899 34.597 1.00 97.62 92 ALA A C 1
ATOM 727 O O . ALA A 1 92 ? -26.019 2.674 33.794 1.00 97.62 92 ALA A O 1
ATOM 728 N N . LYS A 1 93 ? -28.163 3.205 34.182 1.00 96.88 93 LYS A N 1
ATOM 729 C CA . LYS A 1 93 ? -28.517 3.345 32.758 1.00 96.88 93 LYS A CA 1
ATOM 730 C C . LYS A 1 93 ? -27.815 4.534 32.108 1.00 96.88 93 LYS A C 1
ATOM 732 O O . LYS A 1 93 ? -27.335 4.413 30.978 1.00 96.88 93 LYS A O 1
ATOM 737 N N . ALA A 1 94 ? -27.747 5.671 32.799 1.00 97.31 94 ALA A N 1
ATOM 738 C CA . ALA A 1 94 ? -27.047 6.852 32.306 1.00 97.31 94 ALA A CA 1
ATOM 739 C C . ALA A 1 94 ? -25.541 6.587 32.161 1.00 97.31 94 ALA A C 1
ATOM 741 O O . ALA A 1 94 ? -24.944 6.962 31.152 1.00 97.31 94 ALA A O 1
ATOM 742 N N . GLU A 1 95 ? -24.946 5.889 33.130 1.00 97.50 95 GLU A N 1
ATOM 743 C CA . GLU A 1 95 ? -23.543 5.485 33.092 1.00 97.50 95 GLU A CA 1
ATOM 744 C C . GLU A 1 95 ? -23.268 4.510 31.944 1.00 97.50 95 GLU A C 1
ATOM 746 O O . GLU A 1 95 ? -22.386 4.758 31.126 1.00 97.50 95 GLU A O 1
ATOM 751 N N . ALA A 1 96 ? -24.078 3.455 31.805 1.00 97.50 96 ALA A N 1
ATOM 752 C CA . ALA A 1 96 ? -23.954 2.494 30.711 1.00 97.50 96 ALA A CA 1
ATOM 753 C C . ALA A 1 96 ? -24.049 3.176 29.338 1.00 97.50 96 ALA A C 1
ATOM 755 O O . ALA A 1 96 ? -23.253 2.895 28.441 1.00 97.50 96 ALA A O 1
ATOM 756 N N . THR A 1 97 ? -24.975 4.127 29.187 1.00 98.06 97 THR A N 1
ATOM 757 C CA . THR A 1 97 ? -25.119 4.911 27.953 1.00 98.06 97 THR A CA 1
ATOM 758 C C . THR A 1 97 ? -23.871 5.751 27.680 1.00 98.06 97 THR A C 1
ATOM 760 O O . THR A 1 97 ? -23.388 5.776 26.548 1.00 98.06 97 THR A O 1
ATOM 763 N N . ARG A 1 98 ? -23.304 6.399 28.708 1.00 97.56 98 ARG A N 1
ATOM 764 C CA . ARG A 1 98 ? -22.051 7.162 28.579 1.00 97.56 98 ARG A CA 1
ATOM 765 C C . ARG A 1 98 ? -20.865 6.275 28.209 1.00 97.56 98 ARG A C 1
ATOM 767 O O . ARG A 1 98 ? -20.091 6.658 27.335 1.00 97.56 98 ARG A O 1
ATOM 774 N N . ILE A 1 99 ? -20.740 5.096 28.813 1.00 97.81 99 ILE A N 1
ATOM 775 C CA . ILE A 1 99 ? -19.675 4.135 28.498 1.00 97.81 99 ILE A CA 1
ATOM 776 C C . ILE A 1 99 ? -19.774 3.692 27.037 1.00 97.81 99 ILE A C 1
ATOM 778 O O . ILE A 1 99 ? -18.780 3.749 26.318 1.00 97.81 99 ILE A O 1
ATOM 782 N N . VAL A 1 100 ? -20.967 3.307 26.574 1.00 97.94 100 VAL A N 1
ATOM 783 C CA . VAL A 1 100 ? -21.178 2.882 25.181 1.00 97.94 100 VAL A CA 1
ATOM 784 C C . VAL A 1 100 ? -20.887 4.023 24.204 1.00 97.94 100 VAL A C 1
ATOM 786 O O . VAL A 1 100 ? -20.230 3.797 23.191 1.00 97.94 100 VAL A O 1
ATOM 789 N N . ALA A 1 101 ? -21.323 5.248 24.508 1.00 97.56 101 ALA A N 1
ATOM 790 C CA . ALA A 1 101 ? -21.041 6.415 23.673 1.00 97.56 101 ALA A CA 1
ATOM 791 C C . ALA A 1 101 ? -19.534 6.715 23.590 1.00 97.56 101 ALA A C 1
ATOM 793 O O . ALA A 1 101 ? -19.009 6.908 22.496 1.00 97.56 101 ALA A O 1
ATOM 794 N N . SER A 1 102 ? -18.830 6.684 24.726 1.00 98.19 102 SER A N 1
ATOM 795 C CA . SER A 1 102 ? -17.377 6.882 24.791 1.00 98.19 102 SER A CA 1
ATOM 796 C C . SER A 1 102 ? -16.619 5.793 24.028 1.00 98.19 102 SER A C 1
ATOM 798 O O . SER A 1 102 ? -15.767 6.097 23.196 1.00 98.19 102 SER A O 1
ATOM 800 N N . ALA A 1 103 ? -16.974 4.521 24.235 1.00 97.81 103 ALA A N 1
ATOM 801 C CA . ALA A 1 103 ? -16.367 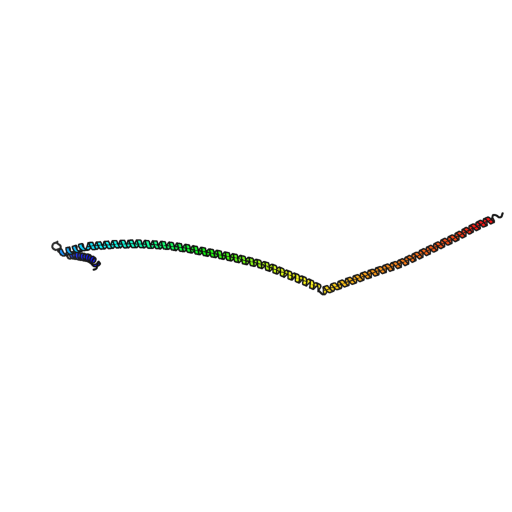3.396 23.528 1.00 97.81 103 ALA A CA 1
ATOM 802 C C . ALA A 1 103 ? -16.588 3.490 22.012 1.00 97.81 103 ALA A C 1
ATOM 804 O O . ALA A 1 103 ? -15.669 3.245 21.233 1.00 97.81 103 ALA A O 1
ATOM 805 N N . ARG A 1 104 ? -17.790 3.899 21.586 1.00 97.25 104 ARG A N 1
ATOM 806 C CA . ARG A 1 104 ? -18.096 4.128 20.172 1.00 97.25 104 ARG A CA 1
ATOM 807 C C . ARG A 1 104 ? -17.266 5.270 19.590 1.00 97.25 104 ARG A C 1
ATOM 809 O O . ARG A 1 104 ? -16.693 5.095 18.523 1.00 97.25 104 ARG A O 1
ATOM 816 N N . GLN A 1 105 ? -17.149 6.393 20.296 1.00 97.44 105 GLN A N 1
ATOM 817 C CA . GLN A 1 105 ? -16.320 7.520 19.863 1.00 97.44 105 GLN A CA 1
ATOM 818 C C . GLN A 1 105 ? -14.842 7.121 19.740 1.00 97.44 105 GLN A C 1
ATOM 820 O O . GLN A 1 105 ? -14.186 7.480 18.765 1.00 97.44 105 GLN A O 1
ATOM 825 N N . GLN A 1 106 ? -14.316 6.357 20.701 1.00 97.50 106 GLN A N 1
ATOM 826 C CA . GLN A 1 106 ? -12.946 5.840 20.645 1.00 97.50 106 GLN A CA 1
ATOM 827 C C . GLN A 1 106 ? -12.747 4.881 19.467 1.00 97.50 106 GLN A C 1
ATOM 829 O O . GLN A 1 106 ? -11.740 4.977 18.772 1.00 97.50 106 GLN A O 1
ATOM 834 N N . ALA A 1 107 ? -13.709 3.992 19.207 1.00 96.75 107 ALA A N 1
ATOM 835 C CA . ALA A 1 107 ? -13.660 3.088 18.062 1.00 96.75 107 ALA A CA 1
ATOM 836 C C . ALA A 1 107 ? -13.693 3.854 16.729 1.00 96.75 107 ALA A C 1
ATOM 838 O O . ALA A 1 107 ? -12.897 3.567 15.840 1.00 96.75 107 ALA A O 1
ATOM 839 N N . GLU A 1 108 ? -14.567 4.855 16.600 1.00 96.94 108 GLU A N 1
ATOM 840 C CA . GLU A 1 108 ? -14.643 5.719 15.416 1.00 96.94 108 GLU A CA 1
ATOM 841 C C . GLU A 1 108 ? -13.331 6.495 15.203 1.00 96.94 108 GLU A C 1
ATOM 843 O O . GLU A 1 108 ? -12.827 6.547 14.081 1.00 96.94 108 GLU A O 1
ATOM 848 N N . ALA A 1 109 ? -12.726 7.018 16.274 1.00 97.50 109 ALA A N 1
ATOM 849 C CA . ALA A 1 109 ? -11.426 7.684 16.213 1.00 97.50 109 ALA A CA 1
ATOM 850 C C . ALA A 1 109 ? -10.296 6.730 15.786 1.00 97.50 109 ALA A C 1
ATOM 852 O O . ALA A 1 109 ? -9.515 7.074 14.902 1.00 97.50 109 ALA A O 1
ATOM 853 N N . ALA A 1 110 ? -10.242 5.519 16.348 1.00 97.12 110 ALA A N 1
ATOM 854 C CA . ALA A 1 110 ? -9.241 4.514 15.989 1.00 97.12 110 ALA A CA 1
ATOM 855 C C . ALA A 1 110 ? -9.374 4.058 14.526 1.00 97.12 110 ALA A C 1
ATOM 857 O O . ALA A 1 110 ? -8.372 3.867 13.837 1.00 97.12 110 ALA A O 1
ATOM 858 N N . VAL A 1 111 ? -10.607 3.917 14.023 1.00 97.75 111 VAL A N 1
ATOM 859 C CA . VAL A 1 111 ? -10.858 3.606 12.608 1.00 97.75 111 VAL A CA 1
ATOM 860 C C . VAL A 1 111 ? -10.402 4.756 11.712 1.00 97.75 111 VAL A C 1
ATOM 862 O O . VAL A 1 111 ? -9.735 4.505 10.711 1.00 97.75 111 VAL A O 1
ATOM 865 N N . ALA A 1 112 ? -10.711 6.006 12.068 1.00 97.25 112 AL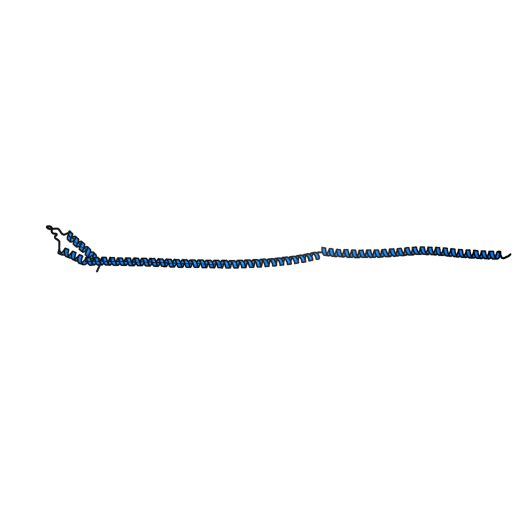A A N 1
ATOM 866 C CA . ALA A 1 112 ? -10.279 7.173 11.301 1.00 97.25 112 ALA A CA 1
ATOM 867 C C . ALA A 1 112 ? -8.746 7.304 11.260 1.00 97.25 112 ALA A C 1
ATOM 869 O O . ALA A 1 112 ? -8.177 7.538 10.193 1.00 97.25 112 ALA A O 1
ATOM 870 N N . GLU A 1 113 ? -8.073 7.093 12.393 1.00 96.88 113 GLU A N 1
ATOM 871 C CA . GLU A 1 113 ? -6.610 7.075 12.478 1.00 96.88 113 GLU A CA 1
ATOM 872 C C . GLU A 1 113 ? -6.014 5.945 11.627 1.00 96.88 113 GLU A C 1
ATOM 874 O O . GLU A 1 113 ? -5.109 6.181 10.825 1.00 96.88 113 GLU A O 1
ATOM 879 N N . GLY A 1 114 ? -6.570 4.733 11.729 1.00 97.62 114 GLY A N 1
ATOM 880 C CA . GLY A 1 114 ? -6.151 3.589 10.922 1.00 97.62 114 GLY A CA 1
ATOM 881 C C . GLY A 1 114 ? -6.320 3.828 9.419 1.00 97.62 114 GLY A C 1
ATOM 882 O O . GLY A 1 114 ? -5.426 3.496 8.641 1.00 97.62 114 GLY A O 1
ATOM 883 N N . MET A 1 115 ? -7.424 4.455 9.001 1.00 97.06 115 MET A N 1
ATOM 884 C CA . MET A 1 115 ? -7.660 4.831 7.603 1.00 97.06 115 MET A CA 1
ATOM 885 C C . MET A 1 115 ? -6.666 5.890 7.117 1.00 97.06 115 MET A C 1
ATOM 887 O O . MET A 1 115 ? -6.103 5.740 6.036 1.00 97.06 115 MET A O 1
ATOM 891 N N . ALA A 1 116 ? -6.404 6.930 7.914 1.00 97.25 116 ALA A N 1
ATOM 892 C CA . ALA A 1 116 ? -5.420 7.956 7.571 1.00 97.25 116 ALA A CA 1
ATOM 893 C C . ALA A 1 116 ? -4.006 7.366 7.448 1.00 97.25 116 ALA A C 1
ATOM 895 O O . ALA A 1 116 ? -3.264 7.699 6.521 1.00 97.25 116 ALA A O 1
ATOM 896 N N . HIS A 1 117 ? -3.645 6.446 8.347 1.00 97.62 117 HIS A N 1
ATOM 897 C CA . HIS A 1 117 ? -2.376 5.736 8.277 1.00 97.62 117 HIS A CA 1
ATOM 898 C C . HIS A 1 117 ? -2.288 4.854 7.024 1.00 97.62 117 HIS A C 1
ATOM 900 O O . HIS A 1 117 ? -1.284 4.905 6.316 1.00 97.62 117 HIS A O 1
ATOM 906 N N . ALA A 1 118 ? -3.343 4.098 6.706 1.00 96.69 118 ALA A N 1
ATOM 907 C CA . ALA A 1 118 ? -3.398 3.268 5.505 1.00 96.69 118 ALA A CA 1
ATOM 908 C C . ALA A 1 118 ? -3.261 4.098 4.219 1.00 96.69 118 ALA A C 1
ATOM 910 O O . ALA A 1 118 ? -2.499 3.718 3.330 1.00 96.69 118 ALA A O 1
ATOM 911 N N . GLU A 1 119 ? -3.929 5.253 4.139 1.00 96.31 119 GLU A N 1
ATOM 912 C CA . GLU A 1 119 ? -3.825 6.148 2.982 1.00 96.31 119 GLU A CA 1
ATOM 913 C C . GLU A 1 119 ? -2.410 6.730 2.847 1.00 96.31 119 GLU A C 1
ATOM 915 O O . GLU A 1 119 ? -1.851 6.764 1.752 1.00 96.31 119 GLU A O 1
ATOM 920 N N . SER A 1 120 ? -1.776 7.109 3.962 1.00 97.75 120 SER A N 1
ATOM 921 C CA . SER A 1 120 ? -0.381 7.561 3.956 1.00 97.75 120 SER A CA 1
ATOM 922 C C . SER A 1 120 ? 0.581 6.457 3.509 1.00 97.75 120 SER A C 1
ATOM 924 O O . SER A 1 120 ? 1.462 6.700 2.684 1.00 97.75 120 SER A O 1
ATOM 926 N N . VAL A 1 121 ? 0.409 5.229 4.009 1.00 97.44 121 VAL A N 1
ATOM 927 C CA . VAL A 1 121 ? 1.220 4.073 3.600 1.00 97.44 121 VAL A CA 1
ATOM 928 C C . VAL A 1 121 ? 1.047 3.795 2.110 1.00 97.44 121 VAL A C 1
ATOM 930 O O . VAL A 1 121 ? 2.048 3.612 1.419 1.00 97.44 121 VAL A O 1
ATOM 933 N N . LYS A 1 122 ? -0.190 3.819 1.606 1.00 96.94 122 LYS A N 1
ATOM 934 C CA . LYS A 1 122 ? -0.488 3.642 0.183 1.00 96.94 122 LYS A CA 1
ATOM 935 C C . LYS A 1 122 ? 0.170 4.733 -0.663 1.00 96.94 122 LYS A C 1
ATOM 937 O O . LYS A 1 122 ? 0.919 4.408 -1.574 1.00 96.94 122 LYS A O 1
ATOM 942 N N . SER A 1 123 ? -0.005 6.007 -0.310 1.00 97.62 123 SER A N 1
ATOM 943 C CA . SER A 1 123 ? 0.621 7.127 -1.025 1.00 97.62 123 SER A CA 1
ATOM 944 C C . SER A 1 123 ? 2.150 7.039 -1.034 1.00 97.62 123 SER A C 1
ATOM 946 O O . SER A 1 123 ? 2.774 7.303 -2.061 1.00 97.62 123 SER A O 1
ATOM 948 N N . ASN A 1 124 ? 2.766 6.649 0.085 1.00 97.38 124 ASN A N 1
ATOM 949 C CA . ASN A 1 124 ? 4.213 6.457 0.167 1.00 97.38 124 ASN A CA 1
ATOM 950 C C . ASN A 1 124 ? 4.683 5.259 -0.667 1.00 97.38 124 ASN A C 1
ATOM 952 O O . ASN A 1 124 ? 5.758 5.314 -1.265 1.00 97.38 124 ASN A O 1
ATOM 956 N N . ALA A 1 125 ? 3.907 4.173 -0.698 1.00 96.88 125 ALA A N 1
ATOM 957 C CA . ALA A 1 125 ? 4.193 3.012 -1.531 1.00 96.88 125 ALA A CA 1
ATOM 958 C C . ALA A 1 125 ? 4.098 3.364 -3.023 1.00 96.88 125 ALA A C 1
ATOM 960 O O . ALA A 1 125 ? 5.021 3.040 -3.766 1.00 96.88 125 ALA A O 1
ATOM 961 N N . ASP A 1 126 ? 3.058 4.094 -3.431 1.00 96.69 126 ASP A N 1
ATOM 962 C CA . ASP A 1 126 ? 2.863 4.558 -4.809 1.00 96.69 126 ASP A CA 1
ATOM 963 C C . ASP A 1 126 ? 4.010 5.488 -5.246 1.00 96.69 126 ASP A C 1
ATOM 965 O O . ASP A 1 126 ? 4.602 5.296 -6.308 1.00 96.69 126 ASP A O 1
ATOM 969 N N . ALA A 1 127 ? 4.404 6.442 -4.392 1.00 96.75 127 ALA A N 1
ATOM 970 C CA . ALA A 1 127 ? 5.538 7.332 -4.658 1.00 96.75 127 ALA A CA 1
ATOM 971 C C . ALA A 1 127 ? 6.867 6.568 -4.793 1.00 96.75 127 ALA A C 1
ATOM 973 O O . ALA A 1 127 ? 7.673 6.865 -5.674 1.00 96.75 127 ALA A O 1
ATOM 974 N N . ARG A 1 128 ? 7.099 5.557 -3.944 1.00 97.50 128 ARG A N 1
ATOM 975 C CA . ARG A 1 128 ? 8.292 4.700 -4.033 1.00 97.50 128 ARG A CA 1
ATOM 976 C C . ARG A 1 128 ? 8.286 3.816 -5.275 1.00 97.50 128 ARG A C 1
ATOM 978 O O . ARG A 1 128 ? 9.345 3.618 -5.859 1.00 97.50 128 ARG A O 1
ATOM 985 N N . ALA A 1 129 ? 7.130 3.288 -5.670 1.00 96.81 129 ALA A N 1
ATOM 986 C CA . ALA A 1 129 ? 7.001 2.476 -6.875 1.00 96.81 129 ALA A CA 1
ATOM 987 C C . ALA A 1 129 ? 7.343 3.292 -8.130 1.00 96.81 129 ALA A C 1
ATOM 989 O O . ALA A 1 129 ? 8.110 2.821 -8.967 1.00 96.81 129 ALA A O 1
ATOM 990 N N . LEU A 1 130 ? 6.848 4.533 -8.213 1.00 97.06 130 LEU A N 1
ATOM 991 C CA . LEU A 1 130 ? 7.186 5.465 -9.291 1.00 97.06 130 LEU A CA 1
ATOM 992 C C . LEU A 1 130 ? 8.685 5.783 -9.319 1.00 97.06 130 LEU A C 1
ATOM 994 O O . LEU A 1 130 ? 9.317 5.634 -10.360 1.00 97.06 130 LEU A O 1
ATOM 998 N N . ALA A 1 131 ? 9.273 6.138 -8.172 1.00 96.69 131 ALA A N 1
ATOM 999 C CA . ALA A 1 131 ? 10.702 6.439 -8.091 1.00 96.69 131 ALA A CA 1
ATOM 1000 C C . ALA A 1 131 ? 11.580 5.243 -8.505 1.00 96.69 131 ALA A C 1
ATOM 1002 O O . ALA A 1 131 ? 12.551 5.412 -9.240 1.00 96.69 131 ALA A O 1
ATOM 1003 N N . LEU A 1 132 ? 11.218 4.026 -8.083 1.00 97.19 132 LEU A N 1
ATOM 1004 C CA . LEU A 1 132 ? 11.936 2.809 -8.465 1.00 97.19 132 LEU A CA 1
ATOM 1005 C C . LEU A 1 132 ? 11.823 2.526 -9.967 1.00 97.19 132 LEU A C 1
ATOM 1007 O O . LEU A 1 132 ? 12.786 2.064 -10.576 1.00 97.19 132 LEU A O 1
ATOM 1011 N N . GLN A 1 133 ? 10.660 2.791 -10.568 1.00 96.06 133 GLN A N 1
ATOM 1012 C CA . GLN A 1 133 ? 10.478 2.644 -12.008 1.00 96.06 133 GLN A CA 1
ATOM 1013 C C . GLN A 1 133 ? 11.359 3.636 -12.777 1.00 96.06 133 GLN A C 1
ATOM 1015 O O . GLN A 1 133 ? 12.066 3.226 -13.695 1.00 96.06 133 GLN A O 1
ATOM 1020 N N . GLU A 1 134 ? 11.372 4.909 -12.378 1.00 96.75 134 GLU A N 1
ATOM 1021 C CA . GLU A 1 134 ? 12.223 5.932 -12.998 1.00 96.75 134 GLU A CA 1
ATOM 1022 C C . GLU A 1 134 ? 13.715 5.582 -12.879 1.00 96.75 134 GLU A C 1
ATOM 1024 O O . GLU A 1 134 ? 14.464 5.677 -13.856 1.00 96.75 134 GLU A O 1
ATOM 1029 N N . GLU A 1 135 ? 14.148 5.123 -11.702 1.00 96.75 135 GLU A N 1
ATOM 1030 C CA . GLU A 1 135 ? 15.518 4.667 -11.461 1.00 96.75 135 GLU A CA 1
ATOM 1031 C C . GLU A 1 135 ? 15.868 3.455 -12.337 1.00 96.75 135 GLU A C 1
ATOM 1033 O O . GLU A 1 135 ? 16.903 3.453 -13.008 1.00 96.75 135 GLU A O 1
ATOM 1038 N N . ALA A 1 136 ? 14.992 2.449 -12.399 1.00 97.19 136 ALA A N 1
ATOM 1039 C CA . ALA A 1 136 ? 15.192 1.263 -13.226 1.00 97.19 136 ALA A CA 1
ATOM 1040 C C . ALA A 1 136 ? 15.269 1.611 -14.721 1.00 97.19 136 ALA A C 1
ATOM 1042 O O . ALA A 1 136 ? 16.148 1.112 -15.426 1.00 97.19 136 ALA A O 1
ATOM 1043 N N . GLU A 1 137 ? 14.399 2.497 -15.209 1.00 96.44 137 GLU A N 1
ATOM 1044 C CA . GLU A 1 137 ? 14.418 2.980 -16.592 1.00 96.44 137 GLU A CA 1
ATOM 1045 C C . GLU A 1 137 ? 15.700 3.762 -16.901 1.00 96.44 137 GLU A C 1
ATOM 1047 O O . GLU A 1 137 ? 16.290 3.604 -17.973 1.00 96.44 137 GLU A O 1
ATOM 1052 N N . HIS A 1 138 ? 16.170 4.586 -15.964 1.00 97.62 138 HIS A N 1
ATOM 1053 C CA . HIS A 1 138 ? 17.438 5.294 -16.097 1.00 97.62 138 HIS A CA 1
ATOM 1054 C C . HIS A 1 138 ? 18.634 4.325 -16.135 1.00 97.62 138 HIS A C 1
ATOM 1056 O O . HIS A 1 138 ? 19.489 4.416 -17.022 1.00 97.62 138 HIS A O 1
ATOM 1062 N N . HIS A 1 139 ? 18.681 3.345 -15.232 1.00 97.44 139 HIS A N 1
ATOM 1063 C CA . HIS A 1 139 ? 19.729 2.322 -15.213 1.00 97.44 139 HIS A CA 1
ATOM 1064 C C . HIS A 1 139 ? 19.722 1.449 -16.472 1.00 97.44 139 HIS A C 1
ATOM 1066 O O . HIS A 1 139 ? 20.780 1.175 -17.043 1.00 97.44 139 HIS A O 1
ATOM 1072 N N . ALA A 1 140 ? 18.545 1.047 -16.950 1.00 96.75 140 ALA A N 1
ATOM 1073 C CA . ALA A 1 140 ? 18.415 0.285 -18.186 1.00 96.75 140 ALA A CA 1
ATOM 1074 C C . ALA A 1 140 ? 18.904 1.096 -19.392 1.00 96.75 140 ALA A C 1
ATOM 1076 O O . ALA A 1 140 ? 19.652 0.583 -20.224 1.00 96.75 140 ALA A O 1
ATOM 1077 N N . ARG A 1 141 ? 18.533 2.379 -19.465 1.00 96.94 141 ARG A N 1
ATOM 1078 C CA . ARG A 1 141 ? 18.950 3.286 -20.541 1.00 96.94 141 ARG A CA 1
ATOM 1079 C C . ARG A 1 141 ? 20.461 3.466 -20.582 1.00 96.94 141 ARG A C 1
ATOM 1081 O O . ARG A 1 141 ? 21.055 3.253 -21.631 1.00 96.94 141 ARG A O 1
ATOM 1088 N N . THR A 1 142 ? 21.071 3.788 -19.447 1.00 97.50 142 THR A N 1
ATOM 1089 C CA . THR A 1 142 ? 22.527 3.980 -19.350 1.00 97.50 142 THR A CA 1
ATOM 1090 C C . THR A 1 142 ? 23.290 2.701 -19.682 1.00 97.50 142 THR A C 1
ATOM 1092 O O . THR A 1 142 ? 24.257 2.742 -20.436 1.00 97.50 142 THR A O 1
ATOM 1095 N N . THR A 1 143 ? 22.819 1.548 -19.203 1.00 97.19 143 THR A N 1
ATOM 1096 C CA . THR A 1 143 ? 23.410 0.244 -19.543 1.00 97.19 143 THR A CA 1
ATOM 1097 C C . THR A 1 143 ? 23.310 -0.041 -21.042 1.00 97.19 143 THR A C 1
ATOM 1099 O O . THR A 1 143 ? 24.271 -0.507 -21.649 1.00 97.19 143 THR A O 1
ATOM 1102 N N . ARG A 1 144 ? 22.164 0.268 -21.662 1.00 97.19 144 ARG A N 1
ATOM 1103 C CA . ARG A 1 144 ? 21.952 0.105 -23.106 1.00 97.19 144 ARG A CA 1
ATOM 1104 C C . ARG A 1 144 ? 22.868 1.021 -23.913 1.00 97.19 144 ARG A C 1
ATOM 1106 O O . ARG A 1 144 ? 23.511 0.550 -24.840 1.00 97.19 144 ARG A O 1
ATOM 1113 N N . GLU A 1 145 ? 22.967 2.291 -23.531 1.00 96.19 145 GLU A N 1
ATOM 1114 C CA . GLU A 1 145 ? 23.859 3.269 -24.167 1.00 96.19 145 GLU A CA 1
ATOM 1115 C C . GLU A 1 145 ? 25.330 2.842 -24.058 1.00 96.19 145 GLU A C 1
ATOM 1117 O O . GLU A 1 145 ? 26.066 2.894 -25.040 1.00 96.19 145 GLU A O 1
ATOM 1122 N N . GLN A 1 146 ? 25.754 2.350 -22.890 1.00 95.81 146 GLN A N 1
ATOM 1123 C CA . GLN A 1 146 ? 27.103 1.814 -22.691 1.00 95.81 146 GLN A CA 1
ATOM 1124 C C . GLN A 1 146 ? 27.360 0.564 -23.536 1.00 95.81 146 GLN A C 1
ATOM 1126 O O . GLN A 1 146 ? 28.422 0.451 -24.147 1.00 95.81 146 GLN A O 1
ATOM 1131 N N . ALA A 1 147 ? 26.403 -0.365 -23.596 1.00 95.81 147 ALA A N 1
ATOM 1132 C CA . ALA A 1 147 ? 26.516 -1.571 -24.408 1.00 95.81 147 ALA A CA 1
ATOM 1133 C C . ALA A 1 147 ? 26.581 -1.245 -25.909 1.00 95.81 147 ALA A C 1
ATOM 1135 O O . ALA A 1 147 ? 27.394 -1.829 -26.621 1.00 95.81 147 ALA A O 1
ATOM 1136 N N . GLU A 1 148 ? 25.778 -0.288 -26.382 1.00 94.19 148 GLU A N 1
ATOM 1137 C CA . GLU A 1 148 ? 25.819 0.201 -27.765 1.00 94.19 148 GLU A CA 1
ATOM 1138 C C . GLU A 1 148 ? 27.169 0.850 -28.081 1.00 94.19 148 GLU A C 1
ATOM 1140 O O . GLU A 1 148 ? 27.814 0.470 -29.058 1.00 94.19 148 GLU A O 1
ATOM 1145 N N . ALA A 1 149 ? 27.642 1.762 -27.228 1.00 93.44 149 ALA A N 1
ATOM 1146 C CA . ALA A 1 149 ? 28.940 2.409 -27.403 1.00 93.44 149 ALA A CA 1
ATOM 1147 C C . ALA A 1 149 ? 30.091 1.390 -27.416 1.00 93.44 149 ALA A C 1
ATOM 1149 O O . ALA A 1 149 ? 30.984 1.464 -28.261 1.00 93.44 149 ALA A O 1
ATOM 1150 N N . HIS A 1 150 ? 30.053 0.406 -26.515 1.00 93.00 150 HIS A N 1
ATOM 1151 C CA . HIS A 1 150 ? 31.055 -0.650 -26.461 1.00 93.00 150 HIS A CA 1
ATOM 1152 C C . HIS A 1 150 ? 30.992 -1.573 -27.684 1.00 93.00 150 HIS A C 1
ATOM 1154 O O . HIS A 1 150 ? 32.031 -1.931 -28.232 1.00 93.00 150 HIS A O 1
ATOM 1160 N N . SER A 1 151 ? 29.791 -1.923 -28.157 1.00 90.69 151 SER A N 1
ATOM 1161 C CA . SER A 1 151 ? 29.618 -2.743 -29.359 1.00 90.69 151 SER A CA 1
ATOM 1162 C C . SER A 1 151 ? 30.152 -2.043 -30.606 1.00 90.69 151 SER A C 1
ATOM 1164 O O . SER A 1 151 ? 30.783 -2.698 -31.431 1.00 90.69 151 SER A O 1
ATOM 1166 N N . VAL A 1 152 ? 29.913 -0.737 -30.755 1.00 89.00 152 VAL A N 1
ATOM 1167 C CA . VAL A 1 152 ? 30.467 0.049 -31.869 1.00 89.00 152 VAL A CA 1
ATOM 1168 C C . VAL A 1 152 ? 31.993 0.058 -31.795 1.00 89.00 152 VAL A C 1
ATOM 1170 O O . VAL A 1 152 ? 32.649 -0.263 -32.782 1.00 89.00 152 VAL A O 1
ATOM 1173 N N . ALA A 1 153 ? 32.558 0.319 -30.612 1.00 87.19 153 ALA A N 1
ATOM 1174 C CA . ALA A 1 153 ? 34.004 0.307 -30.415 1.00 87.19 153 ALA A CA 1
ATOM 1175 C C . ALA A 1 153 ? 34.635 -1.059 -30.740 1.00 87.19 153 ALA A C 1
ATOM 1177 O O . ALA A 1 153 ? 35.657 -1.105 -31.414 1.00 87.19 153 ALA A O 1
ATOM 1178 N N . LEU A 1 154 ? 34.015 -2.171 -30.328 1.00 88.81 154 LEU A N 1
ATOM 1179 C CA . LEU A 1 154 ? 34.500 -3.523 -30.636 1.00 88.81 154 LEU A CA 1
ATOM 1180 C C . LEU A 1 154 ? 34.463 -3.847 -32.133 1.00 88.81 154 LEU A C 1
ATOM 1182 O O . LEU A 1 154 ? 35.333 -4.563 -32.625 1.00 88.81 154 LEU A O 1
ATOM 1186 N N . VAL A 1 155 ? 33.453 -3.359 -32.859 1.00 87.06 155 VAL A N 1
ATOM 1187 C CA . VAL A 1 155 ? 33.365 -3.550 -34.314 1.00 87.06 155 VAL A CA 1
ATOM 1188 C C . VAL A 1 155 ? 34.481 -2.780 -35.016 1.00 87.06 155 VAL A C 1
ATOM 1190 O O . VAL A 1 155 ? 35.170 -3.364 -35.857 1.00 87.06 155 VAL A O 1
ATOM 1193 N N . ASP A 1 156 ? 34.702 -1.523 -34.628 1.00 80.81 156 ASP A N 1
ATOM 1194 C CA . ASP A 1 156 ? 35.769 -0.676 -35.175 1.00 80.81 156 ASP A CA 1
ATOM 1195 C C . ASP A 1 156 ? 37.169 -1.205 -34.827 1.00 80.81 156 ASP A C 1
ATOM 1197 O O . ASP A 1 156 ? 38.067 -1.201 -35.670 1.00 80.81 156 ASP A O 1
ATOM 1201 N N . GLU A 1 157 ? 37.356 -1.700 -33.601 1.00 79.19 157 GLU A N 1
ATOM 1202 C CA . GLU A 1 157 ? 38.609 -2.307 -33.138 1.00 79.19 157 GLU A CA 1
ATOM 1203 C C . GLU A 1 157 ? 38.825 -3.716 -33.711 1.00 79.19 157 GLU A C 1
ATOM 1205 O O . GLU A 1 157 ? 39.932 -4.256 -33.643 1.00 79.19 157 GLU A O 1
ATOM 1210 N N . SER A 1 158 ? 37.802 -4.331 -34.317 1.00 87.69 158 SER A N 1
ATOM 1211 C CA . SER A 1 158 ? 37.959 -5.671 -34.865 1.00 87.69 158 SER A CA 1
ATOM 1212 C C . SER A 1 158 ? 39.021 -5.684 -35.969 1.00 87.69 158 SER A C 1
ATOM 1214 O O . SER A 1 158 ? 38.975 -4.938 -36.952 1.00 87.69 158 SER A O 1
ATOM 1216 N N . GLU A 1 159 ? 39.979 -6.600 -35.832 1.00 79.31 159 GLU A N 1
ATOM 1217 C CA . GLU A 1 159 ? 41.062 -6.787 -36.801 1.00 79.31 159 GLU A CA 1
ATOM 1218 C C . GLU A 1 159 ? 40.515 -7.064 -38.213 1.00 79.31 159 GLU A C 1
ATOM 1220 O O . GLU A 1 159 ? 41.109 -6.666 -39.212 1.00 79.31 159 GLU A O 1
ATOM 1225 N N . ILE A 1 160 ? 39.324 -7.666 -38.301 1.00 85.12 160 ILE A N 1
ATOM 1226 C CA . ILE A 1 160 ? 38.602 -7.895 -39.554 1.00 85.12 160 ILE A CA 1
ATOM 1227 C C . ILE A 1 160 ? 38.179 -6.568 -40.197 1.00 85.12 160 ILE A C 1
ATOM 1229 O O . ILE A 1 160 ? 38.441 -6.380 -41.383 1.00 85.12 160 ILE A O 1
ATOM 1233 N N . ALA A 1 161 ? 37.570 -5.636 -39.451 1.00 87.69 161 ALA A N 1
ATOM 1234 C CA . ALA A 1 161 ? 37.190 -4.321 -39.980 1.00 87.69 161 ALA A CA 1
ATOM 1235 C C . ALA A 1 161 ? 38.422 -3.513 -40.415 1.00 87.69 161 ALA A C 1
ATOM 1237 O O . ALA A 1 161 ? 38.425 -2.893 -41.488 1.00 87.69 161 ALA A O 1
ATOM 1238 N N . ARG A 1 162 ? 39.506 -3.582 -39.631 1.00 87.31 162 ARG A N 1
ATOM 1239 C CA . ARG A 1 162 ? 40.789 -2.946 -39.957 1.00 87.31 162 ARG A CA 1
ATOM 1240 C C . ARG A 1 162 ? 41.391 -3.504 -41.250 1.00 87.31 162 ARG A C 1
ATOM 1242 O O . ARG A 1 162 ? 41.749 -2.728 -42.139 1.00 87.31 162 ARG A O 1
ATOM 1249 N N . ILE A 1 163 ? 41.471 -4.831 -41.379 1.00 90.06 163 ILE A N 1
ATOM 1250 C CA . ILE A 1 163 ? 41.983 -5.512 -42.578 1.00 90.06 163 ILE A CA 1
ATOM 1251 C C . ILE A 1 163 ? 41.088 -5.221 -43.784 1.00 90.06 163 ILE A C 1
ATOM 1253 O O . ILE A 1 163 ? 41.609 -4.844 -44.830 1.00 90.06 163 ILE A O 1
ATOM 1257 N N . ALA A 1 164 ? 39.763 -5.315 -43.647 1.00 90.56 164 ALA A N 1
ATOM 1258 C CA . ALA A 1 164 ? 38.822 -5.049 -44.734 1.00 90.56 164 ALA A CA 1
ATOM 1259 C C . ALA A 1 164 ? 38.930 -3.604 -45.250 1.00 90.56 164 ALA A C 1
ATOM 1261 O O . ALA A 1 164 ? 38.923 -3.370 -46.462 1.00 90.56 164 ALA A O 1
ATOM 1262 N N . THR A 1 165 ? 39.100 -2.631 -44.346 1.00 90.69 165 THR A N 1
ATOM 1263 C CA . THR A 1 165 ? 39.315 -1.220 -44.706 1.00 90.69 165 THR A CA 1
ATOM 1264 C C . THR A 1 165 ? 40.651 -1.024 -45.425 1.00 90.69 165 THR A C 1
ATOM 1266 O O . THR A 1 165 ? 40.713 -0.319 -46.434 1.00 90.69 165 THR A O 1
ATOM 1269 N N . ALA A 1 166 ? 41.725 -1.654 -44.939 1.00 91.69 166 ALA A N 1
ATOM 1270 C CA . ALA A 1 166 ? 43.039 -1.587 -45.575 1.00 91.69 166 ALA A CA 1
ATOM 1271 C C . ALA A 1 166 ? 43.031 -2.228 -46.974 1.00 91.69 166 ALA A C 1
ATOM 1273 O O . ALA A 1 166 ? 43.503 -1.613 -47.928 1.00 91.69 166 ALA A O 1
ATOM 1274 N N . GLN A 1 167 ? 42.430 -3.412 -47.110 1.00 95.94 167 GLN A N 1
ATOM 1275 C CA . GLN A 1 167 ? 42.268 -4.114 -48.384 1.00 95.94 167 GLN A CA 1
ATOM 1276 C C . GLN A 1 167 ? 41.427 -3.306 -49.375 1.00 95.94 167 GLN A C 1
ATOM 1278 O O . GLN A 1 167 ? 41.823 -3.164 -50.526 1.00 95.94 167 GLN A O 1
ATOM 1283 N N . SER A 1 168 ? 40.312 -2.717 -48.932 1.00 96.44 168 SER A N 1
ATOM 1284 C CA . SER A 1 168 ? 39.469 -1.877 -49.796 1.00 96.44 168 SER A CA 1
ATOM 1285 C C . SER A 1 168 ? 40.231 -0.665 -50.332 1.00 96.44 168 SER A C 1
ATOM 1287 O O . SER A 1 168 ? 40.124 -0.338 -51.512 1.00 96.44 168 SER A O 1
ATOM 1289 N N . ARG A 1 169 ? 41.046 -0.015 -49.488 1.00 96.12 169 ARG A N 1
ATOM 1290 C CA . ARG A 1 169 ? 41.909 1.096 -49.920 1.00 96.12 169 ARG A CA 1
ATOM 1291 C C . ARG A 1 169 ? 42.974 0.652 -50.917 1.00 96.12 169 ARG A C 1
ATOM 1293 O O . ARG A 1 169 ? 43.278 1.410 -51.830 1.00 96.12 169 ARG A O 1
ATOM 1300 N N . GLU A 1 170 ? 43.539 -0.539 -50.745 1.00 96.12 170 GLU A N 1
ATOM 1301 C CA . GLU A 1 170 ? 44.521 -1.084 -51.686 1.00 96.12 170 GLU A CA 1
ATOM 1302 C C . GLU A 1 170 ? 43.893 -1.373 -53.050 1.00 96.12 170 GLU A C 1
ATOM 1304 O O . GLU A 1 170 ? 44.435 -0.962 -54.070 1.00 96.12 170 GLU A O 1
ATOM 1309 N N . ILE A 1 171 ? 42.716 -2.008 -53.064 1.00 96.62 171 ILE A N 1
ATOM 1310 C CA . ILE A 1 171 ? 41.966 -2.292 -54.293 1.00 96.62 171 ILE A CA 1
ATOM 1311 C C . ILE A 1 171 ? 41.643 -0.991 -55.030 1.00 96.62 171 ILE A C 1
ATOM 1313 O O . ILE A 1 171 ? 41.875 -0.911 -56.232 1.00 96.62 171 ILE A O 1
ATOM 1317 N N . LEU A 1 172 ? 41.155 0.035 -54.321 1.00 97.12 172 LEU A N 1
ATOM 1318 C CA . LEU A 1 172 ? 40.873 1.342 -54.922 1.00 97.12 172 LEU A CA 1
ATOM 1319 C C . LEU A 1 172 ? 42.130 1.975 -55.518 1.00 97.12 172 LEU A C 1
ATOM 1321 O O . LEU A 1 172 ? 42.096 2.410 -56.663 1.00 97.12 172 LEU A O 1
ATOM 1325 N N . ARG A 1 173 ? 43.251 1.970 -54.788 1.00 97.31 173 ARG A N 1
ATOM 1326 C CA . ARG A 1 173 ? 44.511 2.534 -55.287 1.00 97.31 173 ARG A CA 1
ATOM 1327 C C . ARG A 1 173 ? 45.024 1.789 -56.519 1.00 97.31 173 ARG A C 1
ATOM 1329 O O . ARG A 1 173 ? 45.444 2.424 -57.479 1.00 97.31 173 ARG A O 1
ATOM 1336 N N . SER A 1 174 ? 44.981 0.457 -56.495 1.00 96.88 174 SER A N 1
ATOM 1337 C CA . SER A 1 174 ? 45.382 -0.374 -57.632 1.00 96.88 174 SER A CA 1
ATOM 1338 C C . SER A 1 174 ? 44.490 -0.113 -58.844 1.00 96.88 174 SER A C 1
ATOM 1340 O O . SER A 1 174 ? 45.001 0.042 -59.947 1.00 96.88 174 SER A O 1
ATOM 1342 N N . ALA A 1 175 ? 43.172 -0.018 -58.642 1.00 97.19 175 ALA A N 1
ATOM 1343 C CA . ALA A 1 175 ? 42.221 0.282 -59.707 1.00 97.19 175 ALA A CA 1
ATOM 1344 C C . ALA A 1 175 ? 42.427 1.692 -60.286 1.00 97.19 175 ALA A C 1
ATOM 1346 O O . ALA A 1 175 ? 42.319 1.877 -61.494 1.00 97.19 175 ALA A O 1
ATOM 1347 N N . GLU A 1 176 ? 42.751 2.684 -59.449 1.00 96.81 176 GLU A N 1
ATOM 1348 C CA . GLU A 1 176 ? 43.098 4.040 -59.893 1.00 96.81 176 GLU A CA 1
ATOM 1349 C C . GLU A 1 176 ? 44.388 4.054 -60.722 1.00 96.81 176 GLU A C 1
ATOM 1351 O O . GLU A 1 176 ? 44.421 4.670 -61.787 1.00 96.81 176 GLU A O 1
ATOM 1356 N N . GLN A 1 177 ? 45.432 3.344 -60.280 1.00 97.12 177 GLN A N 1
ATOM 1357 C CA . GLN A 1 177 ? 46.681 3.226 -61.037 1.00 97.12 177 GLN A CA 1
ATOM 1358 C C . GLN A 1 177 ? 46.469 2.533 -62.382 1.00 97.12 177 GLN A C 1
ATOM 1360 O O . GLN A 1 177 ? 46.917 3.046 -63.404 1.00 97.12 177 GLN A O 1
ATOM 1365 N N . GLU A 1 178 ? 45.748 1.414 -62.395 1.00 97.38 178 GLU A N 1
ATOM 1366 C CA . GLU A 1 178 ? 45.439 0.678 -63.620 1.00 97.38 178 GLU A CA 1
ATOM 1367 C C . GLU A 1 178 ? 44.601 1.532 -64.583 1.00 97.38 178 GLU A C 1
ATOM 1369 O O . GLU A 1 178 ? 44.889 1.593 -65.777 1.00 97.38 178 GLU A O 1
ATOM 1374 N N . ALA A 1 179 ? 43.613 2.274 -64.073 1.00 97.19 179 ALA A N 1
ATOM 1375 C CA . ALA A 1 179 ? 42.823 3.196 -64.884 1.00 97.19 179 ALA A CA 1
ATOM 1376 C C . ALA A 1 179 ? 43.676 4.321 -65.499 1.00 97.19 179 ALA A C 1
ATOM 1378 O O . ALA A 1 179 ? 43.436 4.720 -66.642 1.00 97.19 179 ALA A O 1
ATOM 1379 N N . ASP A 1 180 ? 44.662 4.840 -64.767 1.00 97.00 180 ASP A N 1
ATOM 1380 C CA . ASP A 1 180 ? 45.591 5.854 -65.270 1.00 97.00 180 ASP A CA 1
ATOM 1381 C C . ASP A 1 180 ? 46.578 5.285 -66.296 1.00 97.00 180 ASP A C 1
ATOM 1383 O O . ASP A 1 180 ? 46.866 5.942 -67.299 1.00 97.00 180 ASP A O 1
ATOM 1387 N N . GLU A 1 181 ? 47.073 4.065 -66.089 1.00 96.81 181 GLU A N 1
ATOM 1388 C CA . GLU A 1 181 ? 47.929 3.361 -67.048 1.00 96.81 181 GLU A CA 1
ATOM 1389 C C . GLU A 1 181 ? 47.186 3.068 -68.349 1.00 96.81 181 GLU A C 1
ATOM 1391 O O . GLU A 1 181 ? 47.691 3.393 -69.424 1.00 96.81 181 GLU A O 1
ATOM 1396 N N . ILE A 1 182 ? 45.956 2.549 -68.263 1.00 96.25 182 ILE A N 1
ATOM 1397 C CA . ILE A 1 182 ? 45.090 2.329 -69.426 1.00 96.25 182 ILE A CA 1
ATOM 1398 C C . ILE A 1 182 ? 44.869 3.643 -70.175 1.00 96.25 182 ILE A C 1
ATOM 1400 O O . ILE A 1 182 ? 44.963 3.676 -71.401 1.00 96.25 182 ILE A O 1
ATOM 1404 N N . ARG A 1 183 ? 44.605 4.741 -69.456 1.00 97.38 183 ARG A N 1
ATOM 1405 C CA . ARG A 1 183 ? 44.382 6.054 -70.072 1.00 97.38 183 ARG A CA 1
ATOM 1406 C C . ARG A 1 183 ? 45.621 6.553 -70.806 1.00 97.38 183 ARG A C 1
ATOM 1408 O O . ARG A 1 183 ? 45.514 6.945 -71.962 1.00 97.38 183 ARG A O 1
ATOM 1415 N N . ARG A 1 184 ? 46.795 6.484 -70.174 1.00 96.56 184 ARG A N 1
ATOM 1416 C CA . ARG A 1 184 ? 48.061 6.882 -70.810 1.00 96.56 184 ARG A CA 1
ATOM 1417 C C . ARG A 1 184 ? 48.394 6.008 -72.012 1.00 96.56 184 ARG A C 1
ATOM 1419 O O . ARG A 1 184 ? 48.771 6.544 -73.046 1.00 96.56 184 ARG A O 1
ATOM 1426 N N . GLY A 1 185 ? 48.219 4.693 -71.895 1.00 96.31 185 GLY A N 1
ATOM 1427 C CA . GLY A 1 185 ? 48.439 3.762 -73.000 1.00 96.31 185 GLY A CA 1
ATOM 1428 C C . GLY A 1 185 ? 47.495 4.023 -74.175 1.00 96.31 185 GLY A C 1
ATOM 1429 O O . GLY A 1 185 ? 47.920 3.982 -75.326 1.00 96.31 185 GLY A O 1
ATOM 1430 N N . ALA A 1 186 ? 46.229 4.357 -73.905 1.00 96.62 186 ALA A N 1
ATOM 1431 C CA . ALA A 1 186 ? 45.274 4.747 -74.939 1.00 96.62 186 ALA A CA 1
ATOM 1432 C C . ALA A 1 186 ? 45.664 6.068 -75.625 1.00 96.62 186 ALA A C 1
ATOM 1434 O O . ALA A 1 186 ? 45.588 6.157 -76.852 1.00 96.62 186 ALA A O 1
ATOM 1435 N N . ASP A 1 187 ? 46.115 7.067 -74.861 1.00 97.06 187 ASP A N 1
ATOM 1436 C CA . ASP A 1 187 ? 46.583 8.352 -75.394 1.00 97.06 187 ASP A CA 1
ATOM 1437 C C . ASP A 1 187 ? 47.852 8.187 -76.251 1.00 97.06 187 ASP A C 1
ATOM 1439 O O . ASP A 1 187 ? 47.961 8.775 -77.331 1.00 97.06 187 ASP A O 1
ATOM 1443 N N . GLU A 1 188 ? 48.802 7.360 -75.804 1.00 96.62 188 GLU A N 1
ATOM 1444 C CA . GLU A 1 188 ? 50.024 7.038 -76.545 1.00 96.62 188 GLU A CA 1
ATOM 1445 C C . GLU A 1 188 ? 49.704 6.291 -77.842 1.00 96.62 188 GLU A C 1
ATOM 1447 O O . GLU A 1 188 ? 50.123 6.722 -78.916 1.00 96.62 188 GLU A O 1
ATOM 1452 N N . TYR A 1 189 ? 48.866 5.254 -77.773 1.00 96.06 189 TYR A N 1
ATOM 1453 C CA . TYR A 1 189 ? 48.411 4.518 -78.951 1.00 96.06 189 TYR A CA 1
ATOM 1454 C C . TYR A 1 189 ? 47.688 5.424 -79.959 1.00 96.06 189 TYR A C 1
ATOM 1456 O O . TYR A 1 189 ? 47.930 5.346 -81.168 1.00 96.06 189 TYR A O 1
ATOM 1464 N N . ALA A 1 190 ? 46.813 6.315 -79.479 1.00 96.75 190 ALA A N 1
ATOM 1465 C CA . ALA A 1 190 ? 46.133 7.287 -80.326 1.00 96.75 190 ALA A CA 1
ATOM 1466 C C . ALA A 1 190 ? 47.139 8.224 -81.006 1.00 96.75 190 ALA A C 1
ATOM 1468 O O . ALA A 1 190 ? 47.041 8.460 -82.211 1.00 96.75 190 ALA A O 1
ATOM 1469 N N . ARG A 1 191 ? 48.140 8.714 -80.267 1.00 96.81 191 ARG A N 1
ATOM 1470 C CA . ARG A 1 191 ? 49.204 9.563 -80.808 1.00 96.81 191 ARG A CA 1
ATOM 1471 C C . ARG A 1 191 ? 50.034 8.836 -81.865 1.00 96.81 191 ARG A C 1
ATOM 1473 O O . ARG A 1 191 ? 50.252 9.401 -82.932 1.00 96.81 191 ARG A O 1
ATOM 1480 N N . GLU A 1 192 ? 50.492 7.617 -81.600 1.00 96.75 192 GLU A N 1
ATOM 1481 C CA . GLU A 1 192 ? 51.265 6.822 -82.563 1.00 96.75 192 GLU A CA 1
ATOM 1482 C C . GLU A 1 192 ? 50.466 6.555 -83.840 1.00 96.75 192 GLU A C 1
ATOM 1484 O O . GLU A 1 192 ? 50.971 6.750 -84.947 1.00 96.75 192 GLU A O 1
ATOM 1489 N N . THR A 1 193 ? 49.192 6.189 -83.688 1.00 97.00 193 THR A N 1
ATOM 1490 C CA . THR A 1 193 ? 48.283 5.962 -84.816 1.00 97.00 193 THR A CA 1
ATOM 1491 C C . THR A 1 193 ? 48.084 7.237 -85.634 1.00 97.00 193 THR A C 1
ATOM 1493 O O . THR A 1 193 ? 48.108 7.184 -86.863 1.00 97.00 193 THR A O 1
ATOM 1496 N N . LEU A 1 194 ? 47.922 8.392 -84.978 1.00 95.88 194 LEU A N 1
ATOM 1497 C CA . LEU A 1 194 ? 47.799 9.686 -85.653 1.00 95.88 194 LEU A CA 1
ATOM 1498 C C . LEU A 1 194 ? 49.081 10.067 -86.397 1.00 95.88 194 LEU A C 1
ATOM 1500 O O . LEU A 1 194 ? 48.996 10.481 -87.546 1.00 95.88 194 LEU A O 1
ATOM 1504 N N . VAL A 1 195 ? 50.258 9.862 -85.802 1.00 96.88 195 VAL A N 1
ATOM 1505 C CA . VAL A 1 195 ? 51.547 10.119 -86.468 1.00 96.88 195 VAL A CA 1
ATOM 1506 C C . VAL A 1 195 ? 51.731 9.206 -87.684 1.00 96.88 195 VAL A C 1
ATOM 1508 O O . VAL A 1 195 ? 52.136 9.669 -88.750 1.00 96.88 195 VAL A O 1
ATOM 1511 N N . ALA A 1 196 ? 51.404 7.918 -87.560 1.00 95.31 196 ALA A N 1
ATOM 1512 C CA . ALA A 1 196 ? 51.452 6.985 -88.683 1.00 95.31 196 ALA A CA 1
ATOM 1513 C C . ALA A 1 196 ? 50.467 7.388 -89.794 1.00 95.31 196 ALA A C 1
ATOM 1515 O O . ALA A 1 196 ? 50.802 7.333 -90.978 1.00 95.31 196 ALA A O 1
ATOM 1516 N N . LEU A 1 197 ? 49.263 7.833 -89.424 1.00 95.06 197 LEU A N 1
ATOM 1517 C CA . LEU A 1 197 ? 48.274 8.339 -90.369 1.00 95.06 197 LEU A CA 1
ATOM 1518 C C . LEU A 1 197 ? 48.764 9.612 -91.073 1.00 95.06 197 LEU A C 1
ATOM 1520 O O . LEU A 1 197 ? 48.651 9.697 -92.293 1.00 95.06 197 LEU A O 1
ATOM 1524 N N . GLU A 1 198 ? 49.340 10.567 -90.342 1.00 96.00 198 GLU A N 1
ATOM 1525 C CA . GLU A 1 198 ? 49.937 11.786 -90.901 1.00 96.00 198 GLU A CA 1
ATOM 1526 C C . GLU A 1 198 ? 51.053 11.461 -91.898 1.00 96.00 198 GLU A C 1
ATOM 1528 O O . GLU A 1 198 ? 51.067 12.016 -92.997 1.00 96.00 198 GLU A O 1
ATOM 1533 N N . ALA A 1 199 ? 51.944 10.525 -91.561 1.00 95.00 199 ALA A N 1
ATOM 1534 C CA . ALA A 1 199 ? 53.012 10.081 -92.454 1.00 95.00 199 ALA A CA 1
ATOM 1535 C C . ALA A 1 199 ? 52.456 9.449 -93.741 1.00 95.00 199 ALA A C 1
ATOM 1537 O O . ALA A 1 199 ? 52.875 9.815 -94.840 1.00 95.00 199 ALA A O 1
ATOM 1538 N N . ASN A 1 200 ? 51.460 8.567 -93.616 1.00 96.00 200 ASN A N 1
ATOM 1539 C CA . ASN A 1 200 ? 50.803 7.933 -94.761 1.00 96.00 200 ASN A CA 1
ATOM 1540 C C . ASN A 1 200 ? 50.083 8.958 -95.653 1.00 96.00 200 ASN A C 1
ATOM 1542 O O . ASN A 1 200 ? 50.142 8.869 -96.880 1.00 96.00 200 ASN A O 1
ATOM 1546 N N . VAL A 1 201 ? 49.407 9.946 -95.055 1.00 95.44 201 VAL A N 1
ATOM 1547 C CA . VAL A 1 201 ? 48.737 11.027 -95.793 1.00 95.44 201 VAL A CA 1
ATOM 1548 C C . VAL A 1 201 ? 49.760 11.913 -96.503 1.00 95.44 201 VAL A C 1
ATOM 1550 O O . VAL A 1 201 ? 49.563 12.242 -97.672 1.00 95.44 201 VAL A O 1
ATOM 1553 N N . ALA A 1 202 ? 50.860 12.271 -95.838 1.00 94.31 202 ALA A N 1
ATOM 1554 C CA . ALA A 1 202 ? 51.934 13.058 -96.436 1.00 94.31 202 ALA A CA 1
ATOM 1555 C C . ALA A 1 202 ? 52.584 12.326 -97.621 1.00 94.31 202 ALA A C 1
ATOM 1557 O O . ALA A 1 202 ? 52.807 12.933 -98.669 1.00 94.31 202 ALA A O 1
ATOM 1558 N N . GLU A 1 203 ? 52.829 11.019 -97.497 1.00 95.00 203 GLU A N 1
ATOM 1559 C CA . GLU A 1 203 ? 53.345 10.201 -98.596 1.00 95.00 203 GLU A CA 1
ATOM 1560 C C . GLU A 1 203 ? 52.356 10.147 -99.768 1.00 95.00 203 GLU A C 1
ATOM 1562 O O . GLU A 1 203 ? 52.738 10.401 -100.914 1.00 95.00 203 GLU A O 1
ATOM 1567 N N . ALA A 1 204 ? 51.075 9.876 -99.496 1.00 94.25 204 ALA A N 1
ATOM 1568 C CA . ALA A 1 204 ? 50.038 9.836 -100.523 1.00 94.25 204 ALA A CA 1
ATOM 1569 C C . ALA A 1 204 ? 49.909 11.182 -101.260 1.00 94.25 204 ALA A C 1
ATOM 1571 O O . ALA A 1 204 ? 49.805 11.207 -102.489 1.00 94.25 204 ALA A O 1
ATOM 1572 N N . LEU A 1 205 ? 49.968 12.304 -100.534 1.00 94.06 205 LEU A N 1
ATOM 1573 C CA . LEU A 1 205 ? 49.979 13.645 -101.122 1.00 94.06 205 LEU A CA 1
ATOM 1574 C C . LEU A 1 205 ? 51.225 13.877 -101.977 1.00 94.06 205 LEU A C 1
ATOM 1576 O O . LEU A 1 205 ? 51.088 14.309 -103.119 1.00 94.06 205 LEU A O 1
ATOM 1580 N N . GLY A 1 206 ? 52.415 13.516 -101.491 1.00 93.50 206 GLY A N 1
ATOM 1581 C CA . GLY A 1 206 ? 53.656 13.629 -102.260 1.00 93.50 206 GLY A CA 1
ATOM 1582 C C . GLY A 1 206 ? 53.625 12.818 -103.562 1.00 93.50 206 GLY A C 1
ATOM 1583 O O . GLY A 1 206 ? 54.074 13.291 -104.609 1.00 93.50 206 GLY A O 1
ATOM 1584 N N . GLN A 1 207 ? 53.021 11.625 -103.547 1.00 94.12 207 GLN A N 1
ATOM 1585 C CA . GLN A 1 207 ? 52.795 10.833 -104.761 1.00 94.12 207 GLN A CA 1
ATOM 1586 C C . GLN A 1 207 ? 51.832 11.532 -105.735 1.00 94.12 207 GLN A C 1
ATOM 1588 O O . GLN A 1 207 ? 52.079 11.543 -106.945 1.00 94.12 207 GLN A O 1
ATOM 1593 N N . VAL A 1 208 ? 50.744 12.133 -105.236 1.00 94.75 208 VAL A N 1
ATOM 1594 C CA . VAL A 1 208 ? 49.800 12.908 -106.061 1.00 94.75 208 VAL A CA 1
ATOM 1595 C C . VAL A 1 208 ? 50.483 14.137 -106.661 1.00 94.75 208 VAL A C 1
ATOM 1597 O O . VAL A 1 208 ? 50.386 14.344 -107.870 1.00 94.75 208 VAL A O 1
ATOM 1600 N N . GLU A 1 209 ? 51.221 14.911 -105.868 1.00 92.88 209 GLU A N 1
ATOM 1601 C CA . GLU A 1 209 ? 51.975 16.081 -106.329 1.00 92.88 209 GLU A CA 1
ATOM 1602 C C . GLU A 1 209 ? 53.023 15.705 -107.379 1.00 92.88 209 GLU A C 1
ATOM 1604 O O . GLU A 1 209 ? 53.115 16.358 -108.420 1.00 92.88 209 GLU A O 1
ATOM 1609 N N . GLY A 1 210 ? 53.758 14.608 -107.170 1.00 92.12 210 GLY A N 1
ATOM 1610 C CA . GLY A 1 210 ? 54.710 14.080 -108.146 1.00 92.12 210 GLY A CA 1
ATOM 1611 C C . GLY A 1 210 ? 54.043 13.707 -109.474 1.00 92.12 210 GLY A C 1
ATOM 1612 O O . GLY A 1 210 ? 54.542 14.056 -110.549 1.00 92.12 210 GLY A O 1
ATOM 1613 N N . ARG A 1 211 ? 52.869 13.061 -109.424 1.00 93.62 211 ARG A N 1
ATOM 1614 C CA . ARG A 1 211 ? 52.066 12.750 -110.621 1.00 93.62 211 ARG A CA 1
ATOM 1615 C C . ARG A 1 211 ? 51.564 14.014 -111.313 1.00 93.62 211 ARG A C 1
ATOM 1617 O O . ARG A 1 211 ? 51.671 14.104 -112.535 1.00 93.62 211 ARG A O 1
ATOM 1624 N N . VAL A 1 212 ? 51.061 14.995 -110.562 1.00 93.69 212 VAL A N 1
ATOM 1625 C CA . VAL A 1 212 ? 50.629 16.295 -111.103 1.00 93.69 212 VAL A CA 1
ATOM 1626 C C . VAL A 1 212 ? 51.804 17.015 -111.767 1.00 93.69 212 VAL A C 1
ATOM 1628 O O . VAL A 1 212 ? 51.671 17.475 -112.898 1.00 93.69 212 VAL A O 1
ATOM 1631 N N . GLY A 1 213 ? 52.974 17.052 -111.127 1.00 92.44 213 GLY A N 1
ATOM 1632 C CA . GLY A 1 213 ? 54.193 17.636 -111.686 1.00 92.44 213 GLY A CA 1
ATOM 1633 C C . GLY A 1 213 ? 54.641 16.952 -112.980 1.00 92.44 213 GLY A C 1
ATOM 1634 O O . GLY A 1 213 ? 54.994 17.630 -113.947 1.00 92.44 213 GLY A O 1
ATOM 1635 N N . SER A 1 214 ? 54.563 15.618 -113.037 1.00 92.62 214 SER A N 1
ATOM 1636 C CA . SER A 1 214 ? 54.821 14.846 -114.259 1.00 92.62 214 SER A CA 1
ATOM 1637 C C . SER A 1 214 ? 53.852 15.232 -115.382 1.00 92.62 214 SER A C 1
ATOM 1639 O O . SER A 1 214 ? 54.301 15.602 -116.466 1.00 92.62 214 SER A O 1
ATOM 1641 N N . VAL A 1 215 ? 52.542 15.266 -115.103 1.00 92.44 215 VAL A N 1
ATOM 1642 C CA . VAL A 1 215 ? 51.509 15.685 -116.067 1.00 92.44 215 VAL A CA 1
ATOM 1643 C C . VAL A 1 215 ? 51.750 17.114 -116.557 1.00 92.44 215 VAL A C 1
ATOM 1645 O O . VAL A 1 215 ? 51.703 17.363 -117.760 1.00 92.44 215 VAL A O 1
ATOM 1648 N N . LEU A 1 216 ? 52.066 18.052 -115.661 1.00 91.50 216 LEU A N 1
ATOM 1649 C CA . LEU A 1 216 ? 52.374 19.437 -116.026 1.00 91.50 216 LEU A CA 1
ATOM 1650 C C . LEU A 1 216 ? 53.616 19.539 -116.918 1.00 91.50 216 LEU A C 1
ATOM 1652 O O . LEU A 1 216 ? 53.613 20.322 -117.869 1.00 91.50 216 LEU A O 1
ATOM 1656 N N . ASN A 1 217 ? 54.660 18.746 -116.659 1.00 91.25 217 ASN A N 1
ATOM 1657 C CA . ASN A 1 217 ? 55.843 18.687 -117.519 1.00 91.25 217 ASN A CA 1
ATOM 1658 C C . ASN A 1 217 ? 55.520 18.087 -118.892 1.00 91.25 217 ASN A C 1
ATOM 1660 O O . ASN A 1 217 ? 55.970 18.630 -119.900 1.00 91.25 217 ASN A O 1
ATOM 1664 N N . THR A 1 218 ? 54.702 17.032 -118.961 1.00 91.50 218 THR A N 1
ATOM 1665 C CA . THR A 1 218 ? 54.228 16.469 -120.234 1.00 91.50 218 THR A CA 1
ATOM 1666 C C . THR A 1 218 ? 53.392 17.481 -121.018 1.00 91.50 218 THR A C 1
ATOM 1668 O O . THR A 1 218 ? 53.619 17.652 -122.213 1.00 91.50 218 THR A O 1
ATOM 1671 N N . ILE A 1 219 ? 52.480 18.208 -120.362 1.00 91.38 219 ILE A N 1
ATOM 1672 C CA . ILE A 1 219 ? 51.682 19.273 -120.991 1.00 91.38 219 ILE A CA 1
ATOM 1673 C C . ILE A 1 219 ? 52.590 20.404 -121.483 1.00 91.38 219 ILE A C 1
ATOM 1675 O O . ILE A 1 219 ? 52.445 20.858 -122.616 1.00 91.38 219 ILE A O 1
ATOM 1679 N N . ARG A 1 220 ? 53.552 20.851 -120.666 1.00 88.88 220 ARG A N 1
ATOM 1680 C CA . ARG A 1 220 ? 54.509 21.900 -121.044 1.00 88.88 220 ARG A CA 1
ATOM 1681 C C . ARG A 1 220 ? 55.362 21.470 -122.236 1.00 88.88 220 ARG A C 1
ATOM 1683 O O . ARG A 1 220 ? 55.499 22.249 -123.172 1.00 88.88 220 ARG A O 1
ATOM 1690 N N . GLY A 1 221 ? 55.894 20.249 -122.219 1.00 8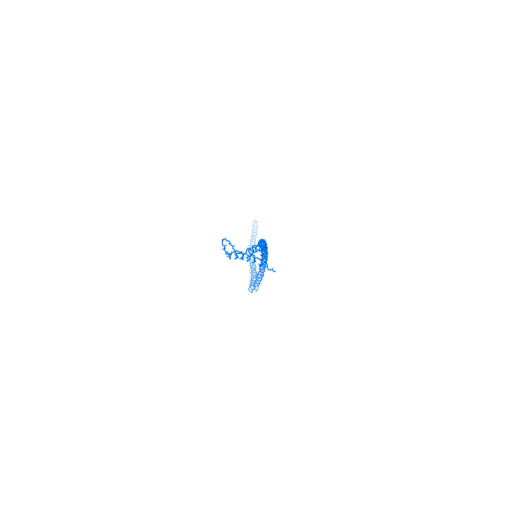7.62 221 GLY A N 1
ATOM 1691 C CA . GLY A 1 221 ? 56.658 19.682 -123.331 1.00 87.62 221 GLY A CA 1
ATOM 1692 C C . GLY A 1 221 ? 55.813 19.546 -124.597 1.00 87.62 221 GLY A C 1
ATOM 1693 O O . GLY A 1 221 ? 56.254 19.94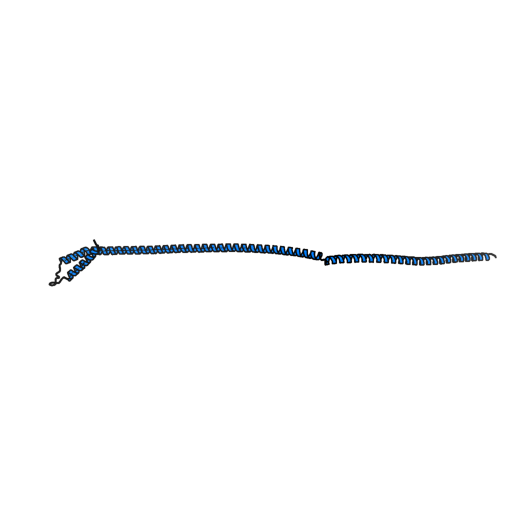0 -125.672 1.00 87.62 221 GLY A O 1
ATOM 1694 N N . GLY A 1 222 ? 54.565 19.086 -124.462 1.00 89.31 222 GLY A N 1
ATOM 1695 C CA . GLY A 1 222 ? 53.596 19.042 -125.556 1.00 89.31 222 GLY A CA 1
ATOM 1696 C C . GLY A 1 222 ? 53.301 20.425 -126.139 1.00 89.31 222 GLY A C 1
ATOM 1697 O O . GLY A 1 222 ? 53.245 20.569 -127.358 1.00 89.31 222 GLY A O 1
ATOM 1698 N N . ARG A 1 223 ? 53.183 21.455 -125.291 1.00 89.56 223 ARG A N 1
ATOM 1699 C CA . ARG A 1 223 ? 53.006 22.848 -125.719 1.00 89.56 223 ARG A CA 1
ATOM 1700 C C . ARG A 1 223 ? 54.225 23.375 -126.477 1.00 89.56 223 ARG A C 1
ATOM 1702 O O . ARG A 1 223 ? 54.050 23.900 -127.563 1.00 89.56 223 ARG A O 1
ATOM 1709 N N . VAL A 1 224 ? 55.442 23.175 -125.964 1.00 88.31 224 VAL A N 1
ATOM 1710 C CA . VAL A 1 224 ? 56.681 23.592 -126.655 1.00 88.31 224 VAL A CA 1
ATOM 1711 C C . VAL A 1 224 ? 56.816 22.896 -128.010 1.00 88.31 224 VAL A C 1
ATOM 1713 O O . VAL A 1 224 ? 57.102 23.544 -129.009 1.00 88.31 224 VAL A O 1
ATOM 1716 N N . ALA A 1 225 ? 56.539 21.591 -128.077 1.00 85.25 225 ALA A N 1
ATOM 1717 C CA . ALA A 1 225 ? 56.571 20.850 -129.335 1.00 85.25 225 ALA A CA 1
ATOM 1718 C C . ALA A 1 225 ? 55.499 21.329 -130.335 1.00 85.25 225 ALA A C 1
ATOM 1720 O O . ALA A 1 225 ? 55.728 21.311 -131.547 1.00 85.25 225 ALA A O 1
ATOM 1721 N N . LEU A 1 226 ? 54.324 21.744 -129.845 1.00 85.00 226 LEU A N 1
ATOM 1722 C CA . LEU A 1 226 ? 53.291 22.387 -130.660 1.00 85.00 226 LEU A CA 1
ATOM 1723 C C . LEU A 1 226 ? 53.758 23.754 -131.169 1.00 85.00 226 LEU A C 1
ATOM 1725 O O . LEU A 1 226 ? 53.647 23.989 -132.369 1.00 85.00 226 LEU A O 1
ATOM 1729 N N . ASP A 1 227 ? 54.339 24.593 -130.311 1.00 85.81 227 ASP A N 1
ATOM 1730 C CA . ASP A 1 227 ? 54.885 25.903 -130.686 1.00 85.81 227 ASP A CA 1
ATOM 1731 C C . ASP A 1 227 ? 55.990 25.752 -131.749 1.00 85.81 227 ASP A C 1
ATOM 1733 O O . ASP A 1 227 ? 55.942 26.399 -132.789 1.00 85.81 227 ASP A O 1
ATOM 1737 N N . GLU A 1 228 ? 56.929 24.813 -131.579 1.00 84.06 228 GLU A N 1
ATOM 1738 C CA . GLU A 1 228 ? 57.965 24.509 -132.580 1.00 84.06 228 GLU A CA 1
ATOM 1739 C C . GLU A 1 228 ? 57.392 23.997 -133.910 1.00 84.06 228 GLU A C 1
ATOM 1741 O O . GLU A 1 228 ? 57.969 24.223 -134.978 1.00 84.06 228 GLU A O 1
ATOM 1746 N N . ARG A 1 229 ? 56.281 23.250 -133.878 1.00 84.38 229 ARG A N 1
ATOM 1747 C CA . ARG A 1 229 ? 55.586 22.825 -135.102 1.00 84.38 229 ARG A CA 1
ATOM 1748 C C . ARG A 1 229 ? 54.895 24.005 -135.770 1.00 84.38 229 ARG A C 1
ATOM 1750 O O . ARG A 1 229 ? 54.995 24.103 -136.988 1.00 84.38 229 ARG A O 1
ATOM 1757 N N . ILE A 1 230 ? 54.237 24.880 -135.010 1.00 82.94 230 ILE A N 1
ATOM 1758 C CA . ILE A 1 230 ? 53.607 26.102 -135.526 1.00 82.94 230 ILE A CA 1
ATOM 1759 C C . ILE A 1 230 ? 54.665 26.984 -136.192 1.00 82.94 230 ILE A C 1
ATOM 1761 O O . ILE A 1 230 ? 54.514 27.293 -137.369 1.00 82.94 230 ILE A O 1
ATOM 1765 N N . THR A 1 231 ? 55.781 27.272 -135.515 1.00 81.44 231 THR A N 1
ATOM 1766 C CA . THR A 1 231 ? 56.882 28.068 -136.081 1.00 81.44 231 THR A CA 1
ATOM 1767 C C . THR A 1 231 ? 57.440 27.439 -137.355 1.00 81.44 231 THR A C 1
ATOM 1769 O O . THR A 1 231 ? 57.607 28.131 -138.353 1.00 81.44 231 THR A O 1
ATOM 1772 N N . ARG A 1 232 ? 57.655 26.115 -137.389 1.00 78.81 232 ARG A N 1
ATOM 1773 C CA . ARG A 1 232 ? 58.085 25.427 -138.621 1.00 78.81 232 ARG A CA 1
ATOM 1774 C C . ARG A 1 232 ? 57.049 25.516 -139.737 1.00 78.81 232 ARG A C 1
ATOM 1776 O O . ARG A 1 232 ? 57.429 25.679 -140.893 1.00 78.81 232 ARG A O 1
ATOM 1783 N N . TYR A 1 233 ? 55.757 25.403 -139.431 1.00 77.69 233 TYR A N 1
ATOM 1784 C CA . TYR A 1 233 ? 54.706 25.603 -140.430 1.00 77.69 233 TYR A CA 1
ATOM 1785 C C . TYR A 1 233 ? 54.698 27.044 -140.953 1.00 77.69 233 TYR A C 1
ATOM 1787 O O . TYR A 1 233 ? 54.569 27.228 -142.161 1.00 77.69 233 TYR A O 1
ATOM 1795 N N . GLU A 1 234 ? 54.896 28.045 -140.094 1.00 74.62 234 GLU A N 1
ATOM 1796 C CA . GLU A 1 234 ? 55.016 29.452 -140.491 1.00 74.62 234 GLU A CA 1
ATOM 1797 C C . GLU A 1 234 ? 56.272 29.715 -141.336 1.00 74.62 234 GLU A C 1
ATOM 1799 O O . GLU A 1 234 ? 56.188 30.382 -142.366 1.00 74.62 234 GLU A O 1
ATOM 1804 N N . GLU A 1 235 ? 57.428 29.158 -140.967 1.00 73.44 235 GLU A N 1
ATOM 1805 C CA . GLU A 1 235 ? 58.669 29.252 -141.746 1.00 73.44 235 GLU A CA 1
ATOM 1806 C C . GLU A 1 235 ? 58.540 28.559 -143.105 1.00 73.44 235 GLU A C 1
ATOM 1808 O O . GLU A 1 235 ? 58.929 29.128 -144.125 1.00 73.44 235 GLU A O 1
ATOM 1813 N N . HIS A 1 236 ? 57.942 27.363 -143.157 1.00 73.44 236 HIS A N 1
ATOM 1814 C CA . HIS A 1 236 ? 57.659 26.674 -144.416 1.00 73.44 236 HIS A CA 1
ATOM 1815 C C . HIS A 1 236 ? 56.634 27.424 -145.276 1.00 73.44 236 HIS A C 1
ATOM 1817 O O . HIS A 1 236 ? 56.767 27.424 -146.501 1.00 73.44 236 HIS A O 1
ATOM 1823 N N . ALA A 1 237 ? 55.635 28.072 -144.670 1.00 68.69 237 ALA A N 1
ATOM 1824 C CA . ALA A 1 237 ? 54.687 28.927 -145.380 1.00 68.69 237 ALA A CA 1
ATOM 1825 C C . ALA A 1 237 ? 55.388 30.159 -145.980 1.00 68.69 237 ALA A C 1
ATOM 1827 O O . ALA A 1 237 ? 55.256 30.398 -147.179 1.00 68.69 237 ALA A O 1
ATOM 1828 N N . ARG A 1 238 ? 56.234 30.857 -145.206 1.00 64.81 238 ARG A N 1
ATOM 1829 C CA . ARG A 1 238 ? 57.059 31.983 -145.692 1.00 64.81 238 ARG A CA 1
ATOM 1830 C C . ARG A 1 238 ? 58.055 31.556 -146.775 1.00 64.81 238 ARG A C 1
ATOM 1832 O O . ARG A 1 238 ? 58.250 32.272 -147.753 1.00 64.81 238 ARG A O 1
ATOM 1839 N N . ALA A 1 239 ? 58.670 30.380 -146.642 1.00 63.84 239 ALA A N 1
ATOM 1840 C CA . ALA A 1 239 ? 59.575 29.831 -147.651 1.00 63.84 239 ALA A CA 1
ATOM 1841 C C . ALA A 1 239 ? 58.841 29.466 -148.953 1.00 63.84 239 ALA A C 1
ATOM 1843 O O . ALA A 1 239 ? 59.387 29.663 -150.038 1.00 63.84 239 ALA A O 1
ATOM 1844 N N . ARG A 1 240 ? 57.592 28.979 -148.870 1.00 60.47 240 ARG A N 1
ATOM 1845 C CA . ARG A 1 240 ? 56.732 28.785 -150.050 1.00 60.47 240 ARG A CA 1
ATOM 1846 C C . ARG A 1 240 ? 56.344 30.112 -150.698 1.00 60.47 240 ARG A C 1
ATOM 1848 O O . ARG A 1 240 ? 56.401 30.192 -151.919 1.00 60.47 240 ARG A O 1
ATOM 1855 N N . GLU A 1 241 ? 56.028 31.149 -149.925 1.00 60.09 241 GLU A N 1
ATOM 1856 C CA . GLU A 1 241 ? 55.772 32.493 -150.472 1.00 60.09 241 GLU A CA 1
ATOM 1857 C C . GLU A 1 241 ? 57.011 33.081 -151.175 1.00 60.09 241 GLU A C 1
ATOM 1859 O O . GLU A 1 241 ? 56.883 33.643 -152.261 1.00 60.09 241 GLU A O 1
ATOM 1864 N N . MET A 1 242 ? 58.225 32.874 -150.644 1.00 58.34 242 MET A N 1
ATOM 1865 C CA . MET A 1 242 ? 59.470 33.306 -151.307 1.00 58.34 242 MET A CA 1
ATOM 1866 C C . MET A 1 242 ? 59.815 32.513 -152.578 1.00 58.34 242 MET A C 1
ATOM 1868 O O . MET A 1 242 ? 60.451 33.060 -153.477 1.00 58.34 242 MET A O 1
ATOM 1872 N N . LEU A 1 243 ? 59.421 31.239 -152.669 1.00 57.44 243 LEU A N 1
ATOM 1873 C CA . LEU A 1 243 ? 59.634 30.411 -153.865 1.00 57.44 243 LEU A CA 1
ATOM 1874 C C . LEU A 1 243 ? 58.612 30.690 -154.977 1.00 57.44 243 LEU A C 1
ATOM 1876 O O . LEU A 1 243 ? 58.918 30.445 -156.138 1.00 57.44 243 LEU A O 1
ATOM 1880 N N . VAL A 1 244 ? 57.433 31.223 -154.642 1.00 56.84 244 VAL A N 1
ATOM 1881 C CA . VAL A 1 244 ? 56.392 31.600 -155.616 1.00 56.84 244 VAL A CA 1
ATOM 1882 C C . VAL A 1 244 ? 56.574 33.037 -156.135 1.00 56.84 244 VAL A C 1
ATOM 1884 O O . VAL A 1 244 ? 56.120 33.350 -157.226 1.00 56.84 244 VAL A O 1
ATOM 1887 N N . GLY A 1 245 ? 57.305 33.905 -155.427 1.00 49.97 245 GLY A N 1
ATOM 1888 C CA . GLY A 1 245 ? 57.592 35.282 -155.863 1.00 49.97 245 GLY A CA 1
ATOM 1889 C C . GLY A 1 245 ? 58.744 35.451 -156.868 1.00 49.97 245 GLY A C 1
ATOM 1890 O O . GLY A 1 245 ? 59.281 36.552 -156.979 1.00 49.97 245 GLY A O 1
ATOM 1891 N N . ARG A 1 246 ? 59.180 34.381 -157.547 1.00 47.41 246 ARG A N 1
ATOM 1892 C CA . ARG A 1 246 ? 60.276 34.400 -158.534 1.00 47.41 246 ARG A CA 1
ATOM 1893 C C . ARG A 1 246 ? 59.807 33.869 -159.897 1.00 47.41 246 ARG A C 1
ATOM 1895 O O . ARG A 1 246 ? 60.406 32.955 -160.452 1.00 47.41 246 ARG A O 1
ATOM 1902 N N . GLU A 1 247 ? 58.741 34.476 -160.405 1.00 43.19 247 GLU A N 1
ATOM 1903 C CA . GLU A 1 247 ? 58.400 34.621 -161.831 1.00 43.19 247 GLU A CA 1
ATOM 1904 C C . GLU A 1 247 ? 58.203 36.116 -162.115 1.00 43.19 247 GLU A C 1
ATOM 1906 O O . GLU A 1 247 ? 58.570 36.553 -163.227 1.00 43.19 247 GLU A O 1
#

pLDDT: mean 88.32, std 12.66, range [41.41, 98.19]

Radius of gyration: 94.65 Å; chains: 1; bounding box: 144×62×267 Å

Foldseek 3Di:
DDPVVLVVVLVVLVVVLVVQVVPFDDDPNHTDGDPVSNVVSVVSNVVRVVVVVVVVVVVVVVVVVVVVVVVVVVVVVVVVVVVVVVVVVVVVVVVVVVVVVVVVVVVVVVVVVVVVVVVVVVVVVVVVVVVVVVVVVVVVVVVVVVVVVVVVVCCCPDPVVVVVVVVVVVVVVVVVVVVVVVVVVVVVVVVVVVVVVVVVVVVVVVVVVVVVVVVVVVVVVVVVVVVVVVVVVVVVVVVVVVVVPPD

Sequence (247 aa):
MNKDSKSIETLSTLDQLEALLEESKPIFGWFRFNDEEFYMLVNKIRASLPDDLRRAGKIAQNSEQIMSNAHSEATSVIGSAHSDAERFLAEAKAEATRIVASARQQAEAAVAEGMAHAESVKSNADARALALQEEAEHHARTTREQAEAHSVALVDESEIARIATAQSREILRSAEQEADEIRRGADEYARETLVALEANVAEALGQVEGRVGSVLNTIRGGRVALDERITRYEEHARAREMLVGRE

Secondary structure (DSSP, 8-state):
--SHHHHHHHHHHHHHHHHHHHT--EETTEE---HHHHHHHHHHHHHHHHHHHHHHHHHHHHHHHHHHHHHHHHHHHHHHHHHHHHHHHHHHHHHHHHHHHHHHHHHHHHHHHHHHHHHHHHHHHHHHHHHHHHHHHHHHHHHHHHHHHHHHHHHHH-HHHHHHHHHHHHHHHHHHHHHHHHHHHHHHHHHHHHHHHHHHHHHHHHHHHHHHHHHHHHHHHHHHHHHHHHHHHHHHHHHHHHHHS--